Protein AF-A0A3B9HLT9-F1 (afdb_monomer)

Mean predicted aligned error: 9.38 Å

Solvent-accessible surface area (backbone atoms only — not comparable to full-atom values): 11855 Å² total; per-residue (Å²): 132,86,80,83,78,78,75,88,59,92,61,69,93,73,71,83,84,71,50,74,49,29,50,53,9,50,51,30,28,50,50,9,52,47,37,49,56,41,19,36,79,44,50,53,63,96,42,17,58,62,44,37,49,45,24,48,47,9,43,52,49,11,46,51,39,26,42,43,56,67,36,68,84,58,75,88,64,95,76,82,82,58,61,62,73,35,48,59,63,54,74,25,72,60,24,52,52,50,50,52,52,53,52,51,50,52,51,33,57,74,77,41,48,81,74,39,48,29,44,24,46,34,42,24,61,58,26,37,73,74,60,70,39,77,43,42,68,64,57,47,52,50,49,54,50,49,51,51,46,50,52,51,38,51,47,48,37,55,60,37,70,82,39,69,67,60,38,53,54,41,51,48,54,44,48,49,46,45,43,62,70,46,49,44,28,47,53,38,26,67,74,66,79,43,66,68,47,65,67,51,56,56,86,70,32,62,57,85,76,38,84,86,66,76,124

Radius of gyration: 21.16 Å; Cα contacts (8 Å, |Δi|>4): 208; chains: 1; bounding box: 47×59×65 Å

Nearest PDB structures (foldseek):
  3ls1-assembly2_B  TM=2.348E-01  e=5.355E+00  Synechocystis sp. PCC 6803

Secondary structure (DSSP, 8-state):
---------SS-SS-----HHHHHHHHHHHHHHHHHHHHHTTTTGGGHHHHHHHHHIIIIIHHHHHHHHHHTTPPSS----SGGGSTTTTT-HHHHHHHHHHHHHHHHHHH-GGGGHHHHHTTHHHHHHHHSS---HHHHHHHHHHHHHHHHHHHHHHHTTT-HHHHHHHHHHHHHIIIIIIIHHHHHHHHHS----HHIIIII-HHHH-TTS--

pLDDT: mean 83.14, std 14.16, range [41.56, 96.75]

Sequence (215 aa):
MSEVNSSLSLANPHPANYNGTQKLGLALIAIGVLSLALAWVGIGKDQALYFFIAMLAGLMGGGLIYFYGTYGKLPAGIKNNRVFFSSIASRGALGWMLGIILTGFYISLYFFPKYLNGLISLFDPLSQLVRGKDSDQWFVYGTFYTIAVLVMGIKFMMKYRHNRYQLIRTSSVTFFQLILAWTLPIIMENLYNYGPYLSYFWPLDYDAIFPGSLS

Foldseek 3Di:
DDDPPPDPDPDDPDDDPADPLLVQLVVLLVQLVVLLVCLLVQHCLVPLVVSLCSNCCSNQVSLLSNLCSVQVPDDDDQDDPVVCPDCCNVVHPVVVVVVVVVVVLVCCLPPPCVSRVSVQSSCQVVCCVQQVDGGHSVLSVLVVVLSVLVSVLVSQCSNNVVDPVSNVVSCVVNVCSCPLQRNVQSVCCNPPVDRDNVVCVPPPCPCVVDVVPPD

Structure (mmCIF, N/CA/C/O backbone):
data_AF-A0A3B9HLT9-F1
#
_entry.id   AF-A0A3B9HLT9-F1
#
loop_
_atom_site.group_PDB
_atom_site.id
_atom_site.type_symbol
_atom_site.label_atom_id
_atom_site.label_alt_id
_atom_site.label_comp_id
_atom_site.label_asym_id
_atom_site.label_entity_id
_atom_site.label_seq_id
_atom_site.pdbx_PDB_ins_code
_atom_site.Cartn_x
_atom_site.Cartn_y
_atom_site.Cartn_z
_atom_site.occupancy
_atom_site.B_iso_or_equiv
_atom_site.auth_seq_id
_atom_site.auth_comp_id
_atom_site.auth_asym_id
_atom_site.auth_atom_id
_atom_site.pdbx_PDB_model_num
ATOM 1 N N . MET A 1 1 ? -3.912 -13.539 -45.429 1.00 41.56 1 MET A N 1
ATOM 2 C CA . MET A 1 1 ? -4.405 -13.476 -44.035 1.00 41.56 1 MET A CA 1
ATOM 3 C C . MET A 1 1 ? -3.699 -14.572 -43.259 1.00 41.56 1 MET A C 1
ATOM 5 O O . MET A 1 1 ? -3.774 -15.712 -43.686 1.00 41.56 1 MET A O 1
ATOM 9 N N . SER A 1 2 ? -2.934 -14.242 -42.217 1.00 46.59 2 SER A N 1
ATOM 10 C CA . SER A 1 2 ? -2.290 -15.252 -41.367 1.00 46.59 2 SER A CA 1
ATOM 11 C C . SER A 1 2 ? -3.350 -15.944 -40.513 1.00 46.59 2 SER A C 1
ATOM 13 O O . SER A 1 2 ? -4.080 -15.260 -39.794 1.00 46.59 2 SER A O 1
ATOM 15 N N . GLU A 1 3 ? -3.443 -17.268 -40.593 1.00 47.47 3 GLU A N 1
ATOM 16 C CA . GLU A 1 3 ? -4.384 -18.044 -39.789 1.00 47.47 3 GLU A CA 1
ATOM 17 C C . GLU A 1 3 ? -4.098 -17.887 -38.291 1.00 47.47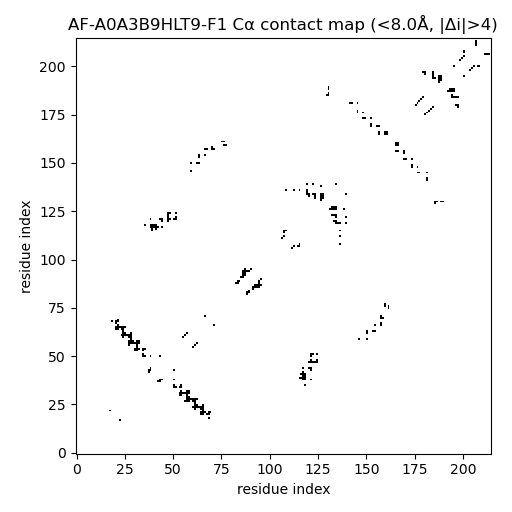 3 GLU A C 1
ATOM 19 O O . GLU A 1 3 ? -2.977 -18.094 -37.818 1.00 47.47 3 GLU A O 1
ATOM 24 N N . VAL A 1 4 ? -5.129 -17.506 -37.535 1.00 58.59 4 VAL A N 1
ATOM 25 C CA . VAL A 1 4 ? -5.086 -17.474 -36.072 1.00 58.59 4 VAL A CA 1
ATOM 26 C C . VAL A 1 4 ? -5.256 -18.908 -35.585 1.00 58.59 4 VAL A C 1
ATOM 28 O O . VAL A 1 4 ? -6.367 -19.380 -35.362 1.00 58.59 4 VAL A O 1
ATOM 31 N N . ASN A 1 5 ? -4.139 -19.614 -35.439 1.00 51.38 5 ASN A N 1
ATOM 32 C CA . ASN A 1 5 ? -4.120 -20.935 -34.825 1.00 51.38 5 ASN A CA 1
ATOM 33 C C . ASN A 1 5 ? -4.356 -20.799 -33.314 1.00 51.38 5 ASN A C 1
ATOM 35 O O . ASN A 1 5 ? -3.427 -20.551 -32.543 1.00 51.38 5 ASN A O 1
ATOM 39 N N . SER A 1 6 ? -5.615 -20.934 -32.894 1.00 56.62 6 SER A N 1
ATOM 40 C CA . SER A 1 6 ? -5.988 -21.047 -31.483 1.00 56.62 6 SER A CA 1
ATOM 41 C C . SER A 1 6 ? -5.493 -22.399 -30.966 1.00 56.62 6 SER A C 1
ATOM 43 O O . SER A 1 6 ? -6.048 -23.440 -31.315 1.00 56.62 6 SER A O 1
ATOM 45 N N . SER A 1 7 ? -4.407 -22.422 -30.190 1.00 57.53 7 SER A N 1
ATOM 46 C CA . SER A 1 7 ? -3.927 -23.683 -29.626 1.00 57.53 7 SER A CA 1
ATOM 47 C C . SER A 1 7 ? -4.918 -24.196 -28.570 1.00 57.53 7 SER A C 1
ATOM 49 O O . SER A 1 7 ? -5.193 -23.540 -27.571 1.00 57.53 7 SER A O 1
ATOM 51 N N . LEU A 1 8 ? -5.442 -25.406 -28.788 1.00 57.72 8 LEU A N 1
ATOM 52 C CA . LEU A 1 8 ? -6.310 -26.168 -27.870 1.00 57.72 8 LEU A CA 1
ATOM 53 C C . LEU A 1 8 ? -5.541 -26.797 -26.687 1.00 57.72 8 LEU A C 1
ATOM 55 O O . LEU A 1 8 ? -6.039 -27.684 -25.998 1.00 57.72 8 LEU A O 1
ATOM 59 N N . SER A 1 9 ? -4.298 -26.373 -26.463 1.00 53.88 9 SER A N 1
ATOM 60 C CA . SER A 1 9 ? -3.432 -26.938 -25.434 1.00 53.88 9 SER A CA 1
ATOM 61 C C . SER A 1 9 ? -3.856 -26.455 -24.044 1.00 53.88 9 SER A C 1
ATOM 63 O O . SER A 1 9 ? -3.776 -25.266 -23.745 1.00 53.88 9 SER A O 1
ATOM 65 N N . LEU A 1 10 ? -4.231 -27.393 -23.165 1.00 53.22 10 LEU A N 1
ATOM 66 C CA . LEU A 1 10 ? -4.384 -27.166 -21.716 1.00 53.22 10 LEU A CA 1
ATOM 67 C C . LEU A 1 10 ? -3.071 -26.702 -21.057 1.00 53.22 10 LEU A C 1
ATOM 69 O O . LEU A 1 10 ? -3.090 -26.049 -20.015 1.00 53.22 10 LEU A O 1
ATOM 73 N N . ALA A 1 11 ? -1.926 -27.027 -21.663 1.00 54.44 11 ALA A N 1
ATOM 74 C CA . ALA A 1 11 ? -0.625 -26.531 -21.246 1.00 54.44 11 ALA A CA 1
ATOM 75 C C . ALA A 1 11 ? -0.355 -25.167 -21.892 1.00 54.44 11 ALA A C 1
ATOM 77 O O . ALA A 1 11 ? -0.423 -25.021 -23.114 1.00 54.44 11 ALA A O 1
ATOM 78 N N . ASN A 1 12 ? -0.015 -24.172 -21.073 1.00 58.03 12 ASN A N 1
ATOM 79 C CA . ASN A 1 12 ? 0.361 -22.849 -21.557 1.00 58.03 12 ASN A CA 1
ATOM 80 C C . ASN A 1 12 ? 1.595 -22.973 -22.480 1.00 58.03 12 ASN A C 1
ATOM 82 O O . ASN A 1 12 ? 2.666 -23.335 -21.987 1.00 58.03 12 ASN A O 1
ATOM 86 N N . PRO A 1 13 ? 1.486 -22.660 -23.787 1.00 57.84 13 PRO A N 1
ATOM 87 C CA . PRO A 1 13 ? 2.587 -22.828 -24.734 1.00 57.84 13 PRO A CA 1
ATOM 88 C C . PRO A 1 13 ? 3.770 -21.903 -24.428 1.00 57.84 13 PRO A C 1
ATOM 90 O O . PRO A 1 13 ? 4.849 -22.083 -24.988 1.00 57.84 13 PRO A O 1
ATOM 93 N N . HIS A 1 14 ? 3.587 -20.889 -23.575 1.00 57.28 14 HIS A N 1
ATOM 94 C CA . HIS A 1 14 ? 4.632 -19.968 -23.131 1.00 57.28 14 HIS A CA 1
ATOM 95 C C . HIS A 1 14 ? 4.661 -19.929 -21.595 1.00 57.28 14 HIS A C 1
ATOM 97 O O . HIS A 1 14 ? 4.130 -18.989 -20.989 1.00 57.28 14 HIS A O 1
ATOM 103 N N . PRO A 1 15 ? 5.241 -20.950 -20.934 1.00 62.84 15 PRO A N 1
ATOM 104 C CA . PRO A 1 15 ? 5.358 -20.949 -19.484 1.00 62.84 15 PRO A CA 1
ATOM 105 C C . PRO A 1 15 ? 6.183 -19.740 -19.031 1.00 62.84 15 PRO A C 1
ATOM 107 O O . PRO A 1 15 ? 7.217 -19.402 -19.612 1.00 62.84 15 PRO A O 1
ATOM 110 N N . ALA A 1 16 ? 5.709 -19.059 -17.989 1.00 65.50 16 ALA A N 1
ATOM 111 C CA . ALA A 1 16 ? 6.444 -17.953 -17.399 1.00 65.50 16 ALA A CA 1
ATOM 112 C C . ALA A 1 16 ? 7.714 -18.499 -16.724 1.00 65.50 16 ALA A C 1
ATOM 114 O O . ALA A 1 16 ? 7.654 -19.134 -15.671 1.00 65.50 16 ALA A O 1
ATOM 115 N N . ASN A 1 17 ? 8.875 -18.260 -17.337 1.00 75.06 17 ASN A N 1
ATOM 116 C CA . ASN A 1 17 ? 10.167 -18.661 -16.785 1.00 75.06 17 ASN A CA 1
ATOM 117 C C . ASN A 1 17 ? 10.592 -17.690 -15.675 1.00 75.06 17 ASN A C 1
ATOM 119 O O . ASN A 1 17 ? 11.269 -16.693 -15.928 1.00 75.06 17 ASN A O 1
ATOM 123 N N . TYR A 1 18 ? 10.175 -17.977 -14.441 1.00 82.12 18 TYR A N 1
ATOM 124 C CA . TYR A 1 18 ? 10.552 -17.186 -13.270 1.00 82.12 18 TYR A CA 1
ATOM 125 C C . TYR A 1 18 ? 11.986 -17.472 -12.822 1.00 82.12 18 TYR A C 1
ATOM 127 O O . TYR A 1 18 ? 12.376 -18.629 -12.640 1.00 82.12 18 TYR A O 1
ATOM 135 N N . ASN A 1 19 ? 12.756 -16.414 -12.565 1.00 88.56 19 ASN A N 1
ATOM 136 C CA . ASN A 1 19 ? 14.083 -16.542 -11.965 1.00 88.56 19 ASN A CA 1
ATOM 137 C C . ASN A 1 19 ? 14.003 -16.852 -10.454 1.00 88.56 19 ASN A C 1
ATOM 139 O O . ASN A 1 19 ? 12.952 -16.706 -9.829 1.00 88.56 19 ASN A O 1
ATOM 143 N N . GLY A 1 20 ? 15.117 -17.288 -9.851 1.00 91.06 20 GLY A N 1
ATOM 144 C CA . GLY A 1 20 ? 15.155 -17.653 -8.425 1.00 91.06 20 GLY A CA 1
ATOM 145 C C . GLY A 1 20 ? 14.699 -16.525 -7.493 1.00 91.06 20 GLY A C 1
ATOM 146 O O . GLY A 1 20 ? 13.948 -16.766 -6.554 1.00 91.06 20 GLY A O 1
ATOM 147 N N . THR A 1 21 ? 15.059 -15.278 -7.807 1.00 92.56 21 THR A N 1
ATOM 148 C CA . THR A 1 21 ? 14.637 -14.092 -7.047 1.00 92.56 21 THR A CA 1
ATOM 149 C C . THR A 1 21 ? 13.126 -13.859 -7.126 1.00 92.56 21 THR A C 1
ATOM 151 O O . THR A 1 21 ? 12.496 -13.566 -6.118 1.00 92.56 21 THR A O 1
ATOM 154 N N . GLN A 1 22 ? 12.515 -14.036 -8.297 1.00 91.81 22 GLN A N 1
ATOM 155 C CA . GLN A 1 22 ? 11.066 -13.944 -8.473 1.00 91.81 22 GLN A CA 1
ATOM 156 C C . GLN A 1 22 ? 10.345 -15.062 -7.724 1.00 91.81 22 GLN A C 1
ATOM 158 O O . GLN A 1 22 ? 9.329 -14.792 -7.096 1.00 91.81 22 GLN A O 1
ATOM 163 N N . LYS A 1 23 ? 10.874 -16.292 -7.736 1.00 93.56 23 LYS A N 1
ATOM 164 C CA . LYS A 1 23 ? 10.311 -17.408 -6.960 1.00 93.56 23 LYS A CA 1
ATOM 165 C C . LYS A 1 23 ? 10.360 -17.134 -5.456 1.00 93.56 23 LYS A C 1
ATOM 167 O O . LYS A 1 23 ? 9.357 -17.338 -4.784 1.00 93.56 23 LYS A O 1
ATOM 172 N N . LEU A 1 24 ? 11.482 -16.612 -4.952 1.00 95.25 24 LEU A N 1
ATOM 173 C CA . LEU A 1 24 ? 11.613 -16.178 -3.558 1.00 95.25 24 LEU A CA 1
ATOM 174 C C . LEU A 1 24 ? 10.581 -15.091 -3.218 1.00 95.25 24 LEU A C 1
ATOM 176 O O . LEU A 1 24 ? 9.870 -15.205 -2.225 1.00 95.25 24 LEU A O 1
ATOM 180 N N . GLY A 1 25 ? 10.459 -14.068 -4.070 1.00 95.12 25 GLY A N 1
ATOM 181 C CA . GLY A 1 25 ? 9.468 -13.006 -3.897 1.00 95.12 25 GLY A CA 1
ATOM 182 C C . GLY A 1 25 ? 8.033 -13.540 -3.875 1.00 95.12 25 GLY A C 1
ATOM 183 O O . GLY A 1 25 ? 7.265 -13.182 -2.990 1.00 95.12 25 GLY A O 1
ATOM 184 N N . LEU A 1 26 ? 7.684 -14.452 -4.790 1.00 94.12 26 LEU A N 1
ATOM 185 C CA . LEU A 1 26 ? 6.365 -15.095 -4.827 1.00 94.12 26 LEU A CA 1
ATOM 186 C C . LEU A 1 26 ? 6.090 -15.942 -3.581 1.00 94.12 26 LEU A C 1
ATOM 188 O O . LEU A 1 26 ? 4.977 -15.900 -3.067 1.00 94.12 26 LEU A O 1
ATOM 192 N N . ALA A 1 27 ? 7.085 -16.675 -3.076 1.00 95.56 27 ALA A N 1
ATOM 193 C CA . ALA A 1 27 ? 6.945 -17.452 -1.847 1.00 95.56 27 ALA A CA 1
ATOM 194 C C . ALA A 1 27 ? 6.672 -16.548 -0.633 1.00 95.56 27 ALA A C 1
ATOM 196 O O . ALA A 1 27 ? 5.771 -16.828 0.153 1.00 95.56 27 ALA A O 1
ATOM 197 N N . LEU A 1 28 ? 7.387 -15.425 -0.514 1.00 96.75 28 LEU A N 1
ATOM 198 C CA . LEU A 1 28 ? 7.155 -14.443 0.549 1.00 96.75 28 LEU A CA 1
ATOM 199 C C . LEU A 1 28 ? 5.775 -13.781 0.433 1.00 96.75 28 LEU A C 1
ATOM 201 O O . LEU A 1 28 ? 5.080 -13.649 1.438 1.00 96.75 28 LEU A O 1
ATOM 205 N N . ILE A 1 29 ? 5.337 -13.437 -0.783 1.00 96.38 29 ILE A N 1
ATOM 206 C CA . ILE A 1 29 ? 3.979 -12.923 -1.018 1.00 96.38 29 ILE A CA 1
ATOM 207 C C . ILE A 1 29 ? 2.939 -13.959 -0.584 1.00 96.38 29 ILE A C 1
ATOM 209 O O . ILE A 1 29 ? 1.977 -13.598 0.087 1.00 96.38 29 ILE A O 1
ATOM 213 N N . ALA A 1 30 ? 3.134 -15.238 -0.918 1.00 95.69 30 ALA A N 1
ATOM 214 C CA . ALA A 1 30 ? 2.226 -16.308 -0.514 1.00 95.69 30 ALA A CA 1
ATOM 215 C C . ALA A 1 30 ? 2.132 -16.439 1.014 1.00 95.69 30 ALA A C 1
ATOM 217 O O . ALA A 1 30 ? 1.031 -16.590 1.535 1.00 95.69 30 ALA A O 1
ATOM 218 N N . ILE A 1 31 ? 3.249 -16.299 1.737 1.00 95.62 31 ILE A N 1
ATOM 219 C CA . ILE A 1 31 ? 3.259 -16.253 3.210 1.00 95.62 31 ILE A CA 1
ATOM 220 C C . ILE A 1 31 ? 2.479 -15.035 3.726 1.00 95.62 31 ILE A C 1
ATOM 222 O O . ILE A 1 31 ? 1.683 -15.164 4.654 1.00 95.62 31 ILE A O 1
ATOM 226 N N . GLY A 1 32 ? 2.649 -13.864 3.107 1.00 95.62 32 GLY A N 1
ATOM 227 C CA . GLY A 1 32 ? 1.899 -12.658 3.470 1.00 95.62 32 GLY A CA 1
ATOM 228 C C . GLY A 1 32 ? 0.387 -12.804 3.253 1.00 95.62 32 GLY A C 1
ATOM 229 O O . GLY A 1 32 ? -0.400 -12.449 4.128 1.00 95.62 32 GLY A O 1
ATOM 230 N N . VAL A 1 33 ? -0.026 -13.385 2.121 1.00 94.38 33 VAL A N 1
ATOM 231 C CA . VAL A 1 33 ? -1.437 -13.698 1.826 1.00 94.38 33 VAL A CA 1
ATOM 232 C C . VAL A 1 33 ? -1.985 -14.748 2.792 1.00 94.38 33 VAL A C 1
ATOM 234 O O . VAL A 1 33 ? -3.117 -14.618 3.251 1.00 94.38 33 VAL A O 1
ATOM 237 N N . LEU A 1 34 ? -1.191 -15.762 3.141 1.00 94.75 34 LEU A N 1
ATOM 238 C CA . LEU A 1 34 ? -1.580 -16.760 4.133 1.00 94.75 34 LEU A CA 1
ATOM 239 C C . LEU A 1 34 ? -1.800 -16.114 5.506 1.00 94.75 34 LEU A C 1
ATOM 241 O O . LEU A 1 34 ? -2.812 -16.396 6.138 1.00 94.75 34 LEU A O 1
ATOM 245 N N . SER A 1 35 ? -0.916 -15.204 5.931 1.00 94.19 35 SER A N 1
ATOM 246 C CA . SER A 1 35 ? -1.098 -14.433 7.169 1.00 94.19 35 SER A CA 1
ATOM 247 C C . SER A 1 35 ? -2.428 -13.669 7.166 1.00 94.19 35 SER A C 1
ATOM 249 O O . SER A 1 35 ? -3.186 -13.759 8.129 1.00 94.19 35 SER A O 1
ATOM 251 N N . LEU A 1 36 ? -2.773 -13.001 6.054 1.00 92.88 36 LEU A N 1
ATOM 252 C CA . LEU A 1 36 ? -4.069 -12.326 5.903 1.00 92.88 36 LEU A CA 1
ATOM 253 C C . LEU A 1 36 ? -5.258 -13.283 6.000 1.00 92.88 36 LEU A C 1
ATOM 255 O O . LEU A 1 36 ? -6.238 -12.974 6.670 1.00 92.88 36 LEU A O 1
ATOM 259 N N . ALA A 1 37 ? -5.184 -14.433 5.329 1.00 93.25 37 ALA A N 1
ATOM 260 C CA . ALA A 1 37 ? -6.260 -15.417 5.338 1.00 93.25 37 ALA A CA 1
ATOM 261 C C . ALA A 1 37 ? -6.477 -16.005 6.741 1.00 93.25 37 ALA A C 1
ATOM 263 O O . ALA A 1 37 ? -7.616 -16.126 7.188 1.00 93.25 37 ALA A O 1
ATOM 264 N N . LEU A 1 38 ? -5.393 -16.318 7.458 1.00 93.94 38 LEU A N 1
ATOM 265 C CA . LEU A 1 38 ? -5.451 -16.802 8.837 1.00 93.94 38 LEU A CA 1
ATOM 266 C C . LEU A 1 38 ? -6.024 -15.735 9.780 1.00 93.94 38 LEU A C 1
ATOM 268 O O . LEU A 1 38 ? -6.937 -16.030 10.552 1.00 93.94 38 LEU A O 1
ATOM 272 N N . ALA A 1 39 ? -5.553 -14.491 9.660 1.00 92.75 39 ALA A N 1
ATOM 273 C CA . ALA A 1 39 ? -6.059 -13.368 10.442 1.00 92.75 39 ALA A CA 1
ATOM 274 C C . ALA A 1 39 ? -7.548 -13.109 10.181 1.00 92.75 39 ALA A C 1
ATOM 276 O O . ALA A 1 39 ? -8.299 -12.850 11.118 1.00 92.75 39 ALA A O 1
ATOM 277 N N . TRP A 1 40 ? -8.012 -13.242 8.934 1.00 90.62 40 TRP A N 1
ATOM 278 C CA . TRP A 1 40 ? -9.427 -13.082 8.596 1.00 90.62 40 TRP A CA 1
ATOM 279 C C . TRP A 1 40 ? -10.314 -14.086 9.351 1.00 90.62 40 TRP A C 1
ATOM 281 O O . TRP A 1 40 ? -11.347 -13.703 9.897 1.00 90.62 40 TRP A O 1
ATOM 291 N N . VAL A 1 41 ? -9.882 -15.342 9.486 1.00 91.94 41 VAL A N 1
ATOM 292 C CA . VAL A 1 41 ? -10.609 -16.368 10.262 1.00 91.94 41 VAL A CA 1
ATOM 293 C C . VAL A 1 41 ? -10.493 -16.145 11.786 1.00 91.94 41 VAL A C 1
ATOM 295 O O . VAL A 1 41 ? -11.179 -16.798 12.566 1.00 91.94 41 VAL A O 1
ATOM 298 N N . GLY A 1 42 ? -9.674 -15.185 12.229 1.00 89.19 42 GLY A N 1
ATOM 299 C CA . GLY A 1 42 ? -9.470 -14.834 13.638 1.00 89.19 42 GLY A CA 1
ATOM 300 C C . GLY A 1 42 ? -8.271 -15.528 14.288 1.00 89.19 42 GLY A C 1
ATOM 301 O O . GLY A 1 42 ? -8.065 -15.396 15.494 1.00 89.19 42 GLY A O 1
ATOM 302 N N . ILE A 1 43 ? -7.462 -16.252 13.510 1.00 89.50 43 ILE A N 1
ATOM 303 C CA . ILE A 1 43 ? -6.232 -16.880 13.996 1.00 89.50 43 ILE A CA 1
ATOM 304 C C . ILE A 1 43 ? -5.157 -15.802 14.150 1.00 89.50 43 ILE A C 1
ATOM 306 O O . ILE A 1 43 ? -4.930 -15.008 13.241 1.00 89.50 43 ILE A O 1
ATOM 310 N N . GLY A 1 44 ? -4.466 -15.800 15.292 1.00 82.56 44 GLY A N 1
ATOM 311 C CA . GLY A 1 44 ? -3.377 -14.858 15.555 1.00 82.56 44 GLY A CA 1
ATOM 312 C C . GLY A 1 44 ? -3.810 -13.545 16.205 1.00 82.56 44 GLY A C 1
ATOM 313 O O . GLY A 1 44 ? -2.981 -12.649 16.308 1.00 82.56 44 GLY A O 1
ATOM 314 N N . LYS A 1 45 ? -5.055 -13.432 16.692 1.00 85.69 45 LYS A N 1
ATOM 315 C CA . LYS A 1 45 ? -5.542 -12.243 17.417 1.00 85.69 45 LYS A CA 1
ATOM 316 C C . LYS A 1 45 ? -4.654 -11.878 18.616 1.00 85.69 45 LYS A C 1
ATOM 318 O O . LYS A 1 45 ? -4.247 -10.730 18.747 1.00 85.69 45 LYS A O 1
ATOM 323 N N . ASP A 1 46 ? -4.265 -12.864 19.424 1.00 87.81 46 ASP A N 1
ATOM 324 C CA . ASP A 1 46 ? -3.378 -12.656 20.585 1.00 87.81 46 ASP A CA 1
ATOM 325 C C . ASP A 1 46 ? -1.932 -12.308 20.185 1.00 87.81 46 ASP A C 1
ATOM 327 O O . ASP A 1 46 ? -1.134 -11.842 20.992 1.00 87.81 46 ASP A O 1
ATOM 331 N N . GLN A 1 47 ? -1.580 -12.550 18.922 1.00 91.50 47 GLN A N 1
ATOM 332 C CA . GLN A 1 47 ? -0.248 -12.371 18.350 1.00 91.50 47 GLN A CA 1
ATOM 333 C C . GLN A 1 47 ? -0.288 -11.426 17.141 1.00 91.50 47 GLN A C 1
ATOM 335 O O . GLN A 1 47 ? 0.506 -11.569 16.204 1.00 91.50 47 GLN A O 1
ATOM 340 N N . ALA A 1 48 ? -1.204 -10.449 17.167 1.00 90.19 48 ALA A N 1
ATOM 341 C CA . ALA A 1 48 ? -1.495 -9.575 16.033 1.00 90.19 48 ALA A CA 1
ATOM 342 C C . ALA A 1 48 ? -0.234 -8.897 15.474 1.00 90.19 48 ALA A C 1
ATOM 344 O O . ALA A 1 48 ? -0.076 -8.805 14.261 1.00 90.19 48 ALA A O 1
ATOM 345 N N . LEU A 1 49 ? 0.720 -8.514 16.334 1.00 92.50 49 LEU A N 1
ATOM 346 C CA .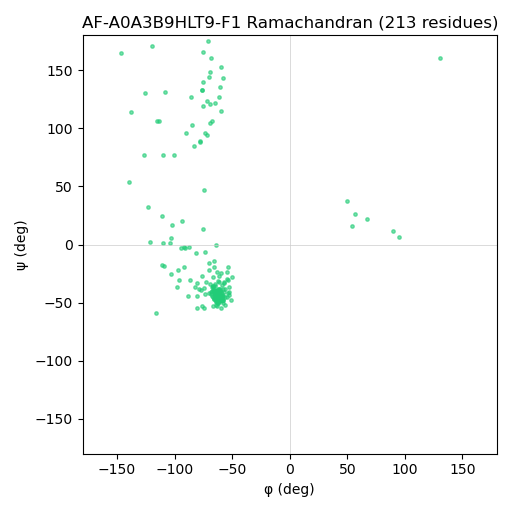 LEU A 1 49 ? 1.987 -7.906 15.914 1.00 92.50 49 LEU A CA 1
ATOM 347 C C . LEU A 1 49 ? 2.818 -8.823 15.004 1.00 92.50 49 LEU A C 1
ATOM 349 O O . LEU A 1 49 ? 3.319 -8.372 13.975 1.00 92.50 49 LEU A O 1
ATOM 353 N N . TYR A 1 50 ? 2.959 -10.105 15.346 1.00 93.38 50 TYR A N 1
ATOM 354 C CA . TYR A 1 50 ? 3.748 -11.043 14.543 1.00 93.38 50 TYR A CA 1
ATOM 355 C C . TYR A 1 50 ? 3.077 -11.326 13.201 1.00 93.38 50 TYR A C 1
ATOM 357 O O . TYR A 1 50 ? 3.747 -11.338 12.167 1.00 93.38 50 TYR A O 1
ATOM 365 N N . PHE A 1 51 ? 1.753 -11.487 13.201 1.00 93.81 51 PHE A N 1
ATOM 366 C CA . PHE A 1 51 ? 0.983 -11.665 11.971 1.00 93.81 51 PHE A CA 1
ATOM 367 C C . PHE A 1 51 ? 1.036 -10.414 11.089 1.00 93.81 51 PHE A C 1
ATOM 369 O O . PHE A 1 51 ? 1.186 -10.536 9.870 1.00 93.81 51 PHE A O 1
ATOM 376 N N . PHE A 1 52 ? 0.984 -9.221 11.688 1.00 93.75 52 PHE A N 1
ATOM 377 C CA . PHE A 1 52 ? 1.116 -7.946 10.990 1.00 93.75 52 PHE A CA 1
ATOM 378 C C . PHE A 1 52 ? 2.495 -7.809 10.340 1.00 93.75 52 PHE A C 1
ATOM 380 O O . PHE A 1 52 ? 2.588 -7.508 9.152 1.00 93.75 52 PHE A O 1
ATOM 387 N N . ILE A 1 53 ? 3.573 -8.104 11.075 1.00 94.56 53 ILE A N 1
ATOM 388 C CA . ILE A 1 53 ? 4.940 -8.088 10.535 1.00 94.56 53 ILE A CA 1
ATOM 389 C C . ILE A 1 53 ? 5.089 -9.118 9.411 1.00 94.56 53 ILE A C 1
ATOM 391 O O . ILE A 1 53 ? 5.648 -8.793 8.365 1.00 94.56 53 ILE A O 1
ATOM 395 N N . ALA A 1 54 ? 4.568 -10.336 9.584 1.00 94.69 54 ALA A N 1
ATOM 396 C CA . ALA A 1 54 ? 4.608 -11.373 8.554 1.00 94.69 54 ALA A CA 1
ATOM 397 C C . ALA A 1 54 ? 3.839 -10.959 7.289 1.00 94.69 54 ALA A C 1
ATOM 399 O O . ALA A 1 54 ? 4.323 -11.158 6.174 1.00 94.69 54 ALA A O 1
ATOM 400 N N . MET A 1 55 ? 2.671 -10.334 7.455 1.00 95.00 55 MET A N 1
ATOM 401 C CA . MET A 1 55 ? 1.876 -9.777 6.362 1.00 95.00 55 MET A CA 1
ATOM 402 C C . MET A 1 55 ? 2.645 -8.674 5.632 1.00 95.00 55 MET A C 1
ATOM 404 O O . MET A 1 55 ? 2.802 -8.739 4.411 1.00 95.00 55 MET A O 1
ATOM 408 N N . LEU A 1 56 ? 3.187 -7.704 6.371 1.00 95.00 56 LEU A N 1
ATOM 409 C CA . LEU A 1 56 ? 3.904 -6.566 5.809 1.00 95.00 56 LEU A CA 1
ATOM 410 C C . LEU A 1 56 ? 5.179 -7.019 5.086 1.00 95.00 56 LEU A C 1
ATOM 412 O O . LEU A 1 56 ? 5.390 -6.681 3.922 1.00 95.00 56 LEU A O 1
ATOM 416 N N . ALA A 1 57 ? 6.004 -7.840 5.735 1.00 95.19 57 ALA A N 1
ATOM 417 C CA . ALA A 1 57 ? 7.227 -8.382 5.152 1.00 95.19 57 ALA A CA 1
ATOM 418 C C . ALA A 1 57 ? 6.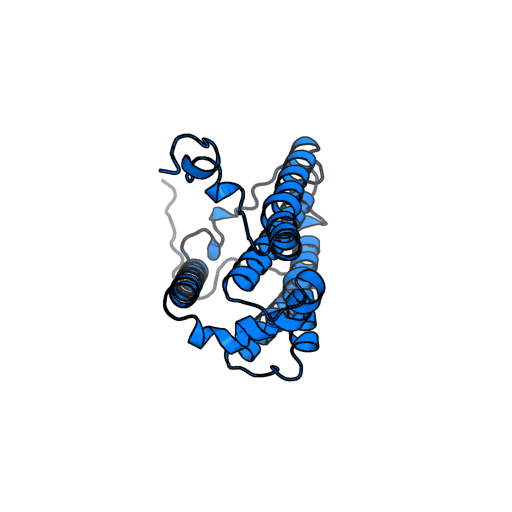935 -9.282 3.940 1.00 95.19 57 ALA A C 1
ATOM 420 O O . ALA A 1 57 ? 7.633 -9.199 2.928 1.00 95.19 57 ALA A O 1
ATOM 421 N N . GLY A 1 58 ? 5.886 -10.102 4.007 1.00 95.69 58 GLY A N 1
ATOM 422 C CA . GLY A 1 58 ? 5.490 -10.988 2.919 1.00 95.69 58 GLY A CA 1
ATOM 423 C C . GLY A 1 58 ? 4.989 -10.228 1.693 1.00 95.69 58 GLY A C 1
ATOM 424 O O . GLY A 1 58 ? 5.502 -10.416 0.591 1.00 95.69 58 GLY A O 1
ATOM 425 N N . LEU A 1 59 ? 4.023 -9.323 1.871 1.00 95.31 59 LEU A N 1
ATOM 426 C CA . LEU A 1 59 ? 3.401 -8.597 0.761 1.00 95.31 59 LEU A CA 1
ATOM 427 C C . LEU A 1 59 ? 4.297 -7.483 0.219 1.00 95.31 59 LEU A C 1
ATOM 429 O O . LEU A 1 59 ? 4.567 -7.439 -0.983 1.00 95.31 59 LEU A O 1
ATOM 433 N N . MET A 1 60 ? 4.780 -6.591 1.088 1.00 95.38 60 MET A N 1
ATOM 434 C CA . MET A 1 60 ? 5.633 -5.479 0.672 1.00 95.38 60 MET A CA 1
ATOM 435 C C . MET A 1 60 ? 7.040 -5.984 0.353 1.00 95.38 60 MET A C 1
ATOM 437 O O . MET A 1 60 ? 7.508 -5.799 -0.768 1.00 95.38 60 MET A O 1
ATOM 441 N N . GLY A 1 61 ? 7.698 -6.679 1.283 1.00 95.56 61 GLY A N 1
ATOM 442 C CA . GLY A 1 61 ? 9.055 -7.198 1.074 1.00 95.56 61 GLY A CA 1
ATOM 443 C C . GLY A 1 61 ? 9.135 -8.214 -0.071 1.00 95.56 61 GLY A C 1
ATOM 444 O O . GLY A 1 61 ? 9.955 -8.055 -0.980 1.00 95.56 61 GLY A O 1
ATOM 445 N N . GLY A 1 62 ? 8.238 -9.204 -0.098 1.00 95.50 62 GLY A N 1
ATOM 446 C CA . GLY A 1 62 ? 8.147 -10.167 -1.201 1.00 95.50 62 GLY A CA 1
ATOM 447 C C . GLY A 1 62 ? 7.837 -9.506 -2.549 1.00 95.50 62 GLY A C 1
ATOM 448 O O . GLY A 1 62 ? 8.462 -9.840 -3.560 1.00 95.50 62 GLY A O 1
ATOM 449 N N . GLY A 1 63 ? 6.953 -8.501 -2.562 1.00 94.50 63 GLY A N 1
ATOM 450 C CA . GLY A 1 63 ? 6.665 -7.670 -3.735 1.00 94.50 63 GLY A CA 1
ATOM 451 C C . GLY A 1 63 ? 7.900 -6.950 -4.275 1.00 94.50 63 GLY A C 1
ATOM 452 O O . GLY A 1 63 ? 8.199 -7.037 -5.467 1.00 94.50 63 GLY A O 1
ATOM 453 N N . LEU A 1 64 ? 8.668 -6.295 -3.401 1.00 95.44 64 LEU A N 1
ATOM 454 C CA . LEU A 1 64 ? 9.902 -5.600 -3.776 1.00 95.44 64 LEU A CA 1
ATOM 455 C C . LEU A 1 64 ? 10.960 -6.555 -4.336 1.00 95.44 64 LEU A C 1
ATOM 457 O O . LEU A 1 64 ? 11.570 -6.256 -5.365 1.00 95.44 64 LEU A O 1
ATOM 461 N N . ILE A 1 65 ? 11.134 -7.727 -3.722 1.00 95.19 65 ILE A N 1
ATOM 462 C CA . ILE A 1 65 ? 12.039 -8.776 -4.214 1.00 95.19 65 ILE A CA 1
ATOM 463 C C . ILE A 1 65 ? 11.600 -9.252 -5.606 1.00 95.19 65 ILE A C 1
ATOM 465 O O . ILE A 1 65 ? 12.421 -9.351 -6.525 1.00 95.19 65 ILE A O 1
ATOM 469 N N . TYR A 1 66 ? 10.300 -9.482 -5.803 1.00 94.25 66 TYR A N 1
ATOM 470 C CA . TYR A 1 66 ? 9.751 -9.863 -7.101 1.00 94.25 66 TYR A CA 1
ATOM 471 C C . TYR A 1 66 ? 9.988 -8.779 -8.167 1.00 94.25 66 TYR A C 1
ATOM 473 O O . TYR A 1 66 ? 10.400 -9.082 -9.294 1.00 94.25 66 TYR A O 1
ATOM 481 N N . PHE A 1 67 ? 9.784 -7.501 -7.831 1.00 92.88 67 PHE A N 1
ATOM 482 C CA . PHE A 1 67 ? 10.046 -6.387 -8.746 1.00 92.88 67 PHE A CA 1
ATOM 483 C C . PHE A 1 67 ? 11.528 -6.240 -9.063 1.00 92.88 67 PHE A C 1
ATOM 485 O O . PHE A 1 67 ? 11.870 -6.022 -10.225 1.00 92.88 67 PHE A O 1
ATOM 492 N N . TYR A 1 68 ? 12.412 -6.430 -8.085 1.00 91.62 68 TYR A N 1
ATOM 493 C CA . TYR A 1 68 ? 13.853 -6.441 -8.311 1.00 91.62 68 TYR A CA 1
ATOM 494 C C . TYR A 1 68 ? 14.259 -7.537 -9.297 1.00 91.62 68 TYR A C 1
ATOM 496 O O . TYR A 1 68 ? 14.929 -7.253 -10.292 1.00 91.62 68 TYR A O 1
ATOM 504 N N . GLY A 1 69 ? 13.766 -8.763 -9.099 1.00 89.50 69 GLY A N 1
ATOM 505 C CA . GLY A 1 69 ? 13.991 -9.868 -10.031 1.00 89.50 69 GLY A CA 1
ATOM 506 C C . GLY A 1 69 ? 13.423 -9.617 -11.434 1.00 89.50 69 GLY A C 1
ATOM 507 O O . GLY A 1 69 ? 13.949 -10.156 -12.404 1.00 89.50 69 GLY A O 1
ATOM 508 N N . THR A 1 70 ? 12.382 -8.789 -11.558 1.00 88.31 70 THR A N 1
ATOM 509 C CA . THR A 1 70 ? 11.698 -8.500 -12.831 1.00 88.31 70 THR A CA 1
ATOM 510 C C . THR A 1 70 ? 12.315 -7.332 -13.601 1.00 88.31 70 THR A C 1
ATOM 512 O O . THR A 1 70 ? 12.477 -7.414 -14.817 1.00 88.31 70 THR A O 1
ATOM 515 N N . TYR A 1 71 ? 12.639 -6.234 -12.917 1.00 88.06 71 TYR A N 1
ATOM 516 C CA . TYR A 1 71 ? 13.055 -4.973 -13.541 1.00 88.06 71 TYR A CA 1
ATOM 517 C C . TYR A 1 71 ? 14.539 -4.654 -13.334 1.00 88.06 71 TYR A C 1
ATOM 519 O O . TYR A 1 71 ? 15.093 -3.854 -14.084 1.00 88.06 71 TYR A O 1
ATOM 527 N N . GLY A 1 72 ? 15.212 -5.280 -12.362 1.00 83.38 72 GLY A N 1
ATOM 528 C CA . GLY A 1 72 ? 16.583 -4.931 -11.975 1.00 83.38 72 GLY A CA 1
ATOM 529 C C . GLY A 1 72 ? 17.624 -5.116 -13.083 1.00 83.38 72 GLY A C 1
ATOM 530 O O . GLY A 1 72 ? 18.576 -4.341 -13.151 1.00 83.38 72 GLY A O 1
ATOM 531 N N . LYS A 1 73 ? 17.415 -6.099 -13.970 1.00 82.44 73 LYS A N 1
ATOM 532 C CA . LYS A 1 73 ? 18.315 -6.438 -15.090 1.00 82.44 73 LYS A CA 1
ATOM 533 C C . LYS A 1 73 ? 17.820 -5.951 -16.456 1.00 82.44 73 LYS A C 1
ATOM 535 O O . LYS A 1 73 ? 18.403 -6.308 -17.476 1.00 82.44 73 LYS A O 1
ATOM 540 N N . LEU A 1 74 ? 16.726 -5.190 -16.509 1.00 82.06 74 LEU A N 1
ATOM 541 C CA . LEU A 1 74 ? 16.228 -4.684 -17.785 1.00 82.06 74 LEU A CA 1
ATOM 542 C C . LEU A 1 74 ? 17.111 -3.530 -18.282 1.00 82.06 74 LEU A C 1
ATOM 544 O O . LEU A 1 74 ? 17.510 -2.684 -17.481 1.00 82.06 74 LEU A O 1
ATOM 548 N N . PRO A 1 75 ? 17.407 -3.471 -19.592 1.00 80.19 75 PRO A N 1
ATOM 549 C CA . PRO A 1 75 ? 18.161 -2.364 -20.166 1.00 80.19 75 PRO A CA 1
ATOM 550 C C . PRO A 1 75 ? 17.340 -1.072 -20.134 1.00 80.19 75 PRO A C 1
ATOM 552 O O . PRO A 1 75 ? 16.106 -1.103 -20.071 1.00 80.19 75 PRO A O 1
ATOM 555 N N . ALA A 1 76 ? 18.034 0.059 -20.249 1.00 79.25 76 ALA A N 1
ATOM 556 C CA . ALA A 1 76 ? 17.402 1.369 -20.268 1.00 79.25 76 ALA A CA 1
ATOM 557 C C . ALA A 1 76 ? 16.369 1.508 -21.403 1.00 79.25 76 ALA A C 1
ATOM 559 O O . ALA A 1 76 ? 16.550 0.989 -22.505 1.00 79.25 76 ALA A O 1
ATOM 560 N N . GLY A 1 77 ? 15.274 2.216 -21.116 1.00 74.19 77 GLY A N 1
ATOM 561 C CA . GLY A 1 77 ? 14.204 2.512 -22.072 1.00 74.19 77 GLY A CA 1
ATOM 562 C C . GLY A 1 77 ? 12.802 2.207 -21.541 1.00 74.19 77 GLY A C 1
ATOM 563 O O . GLY A 1 77 ? 12.615 1.444 -20.595 1.00 74.19 77 GLY A O 1
ATOM 564 N N . ILE A 1 78 ? 11.790 2.814 -22.166 1.00 75.88 78 ILE A N 1
ATOM 565 C CA . ILE A 1 78 ? 10.381 2.548 -21.858 1.00 75.88 78 ILE A CA 1
ATOM 566 C C . ILE A 1 78 ? 9.941 1.324 -22.659 1.00 75.88 78 ILE A C 1
ATOM 568 O O . ILE A 1 78 ? 9.692 1.413 -23.858 1.00 75.88 78 ILE A O 1
ATOM 572 N N . LYS A 1 79 ? 9.851 0.168 -21.994 1.00 72.75 79 LYS A N 1
ATOM 573 C CA . LYS A 1 79 ? 9.420 -1.085 -22.626 1.00 72.75 79 LYS A CA 1
ATOM 574 C C . LYS A 1 79 ? 8.025 -1.492 -22.166 1.00 72.75 79 LYS A C 1
ATOM 576 O O . LYS A 1 79 ? 7.714 -1.525 -20.970 1.00 72.75 79 LYS A O 1
ATOM 581 N N . ASN A 1 80 ? 7.177 -1.824 -23.136 1.00 72.75 80 ASN A N 1
ATOM 582 C CA . ASN A 1 80 ? 5.905 -2.482 -22.885 1.00 72.75 80 ASN A CA 1
ATOM 583 C C . ASN A 1 80 ? 6.139 -3.997 -22.918 1.00 72.75 80 ASN A C 1
ATOM 585 O O . ASN A 1 80 ? 6.167 -4.610 -23.981 1.00 72.75 80 ASN A O 1
ATOM 589 N N . ASN A 1 81 ? 6.335 -4.598 -21.743 1.00 73.31 81 ASN A N 1
ATOM 590 C CA . ASN A 1 81 ? 6.574 -6.037 -21.585 1.00 73.31 81 ASN A CA 1
ATOM 591 C C . ASN A 1 81 ? 5.284 -6.856 -21.778 1.00 73.31 81 ASN A C 1
ATOM 593 O O . ASN A 1 81 ? 4.958 -7.686 -20.935 1.00 73.31 81 ASN A O 1
ATOM 597 N N . ARG A 1 82 ? 4.511 -6.577 -22.839 1.00 74.50 82 ARG A N 1
ATOM 598 C CA . ARG A 1 82 ? 3.260 -7.278 -23.180 1.00 74.50 82 ARG A CA 1
ATOM 599 C C . ARG A 1 82 ? 2.294 -7.395 -21.993 1.00 74.50 82 ARG A C 1
ATOM 601 O O . ARG A 1 82 ? 1.607 -8.397 -21.838 1.00 74.50 82 ARG A O 1
ATOM 608 N N . VAL A 1 83 ? 2.227 -6.361 -21.150 1.00 75.62 83 VAL A N 1
ATOM 609 C CA . VAL A 1 83 ? 1.505 -6.410 -19.863 1.00 75.62 83 VAL A CA 1
ATOM 610 C C . VAL A 1 83 ? 0.021 -6.735 -20.059 1.00 75.62 83 VAL A C 1
ATOM 612 O O . VAL A 1 83 ? -0.546 -7.486 -19.270 1.00 75.62 83 VAL A O 1
ATOM 615 N N . PHE A 1 84 ? -0.576 -6.246 -21.148 1.00 76.50 84 PHE A N 1
ATOM 616 C CA . PHE A 1 84 ? -1.974 -6.497 -21.510 1.00 76.50 84 PHE A CA 1
ATOM 617 C C . PHE A 1 84 ? -2.289 -7.958 -21.856 1.00 76.50 84 PHE A C 1
ATOM 619 O O . PHE A 1 84 ? -3.446 -8.348 -21.783 1.00 76.50 84 PHE A O 1
ATOM 626 N N . PHE A 1 85 ? -1.282 -8.772 -22.184 1.00 76.69 85 PHE A N 1
ATOM 627 C CA . PHE A 1 85 ? -1.454 -10.199 -22.477 1.00 76.69 85 PHE A CA 1
ATOM 628 C C . PHE A 1 85 ? -1.310 -11.085 -21.232 1.00 76.69 85 PHE A C 1
ATOM 630 O O . PHE A 1 85 ? -1.469 -12.299 -21.314 1.00 76.69 85 PHE A O 1
ATOM 637 N N . SER A 1 86 ? -0.991 -10.503 -20.072 1.00 76.12 86 SER A N 1
ATOM 638 C CA . SER A 1 86 ? -0.960 -11.253 -18.816 1.00 76.12 86 SER A CA 1
ATOM 639 C C . SER A 1 86 ? -2.374 -11.647 -18.386 1.00 76.12 86 SER A C 1
ATOM 641 O O . SER A 1 86 ? -3.290 -10.841 -18.511 1.00 76.12 86 SER A O 1
ATOM 643 N N . SER A 1 87 ? -2.544 -12.836 -17.792 1.00 74.75 87 SER A N 1
ATOM 644 C CA . SER A 1 87 ? -3.860 -13.338 -17.346 1.00 74.75 87 SER A CA 1
ATOM 645 C C . SER A 1 87 ? -4.609 -12.389 -16.399 1.00 74.75 87 SER A C 1
ATOM 647 O O . SER A 1 87 ? -5.828 -12.491 -16.287 1.00 74.75 87 SER A O 1
ATOM 649 N N . ILE A 1 88 ? -3.902 -11.503 -15.695 1.00 78.88 88 ILE A N 1
ATOM 650 C CA . ILE A 1 88 ? -4.501 -10.503 -14.803 1.00 78.88 88 ILE A CA 1
ATOM 651 C C . ILE A 1 88 ? -5.084 -9.334 -15.613 1.00 78.88 88 ILE A C 1
ATOM 653 O O . ILE A 1 88 ? -6.159 -8.842 -15.289 1.00 78.88 88 ILE A O 1
ATOM 657 N N . ALA A 1 89 ? -4.401 -8.897 -16.676 1.00 78.56 89 ALA A N 1
ATOM 658 C CA . ALA A 1 89 ? -4.807 -7.747 -17.489 1.00 78.56 89 ALA A CA 1
ATOM 659 C C . ALA A 1 89 ? -5.688 -8.121 -18.696 1.00 78.56 89 ALA A C 1
ATOM 661 O O . ALA A 1 89 ? -6.388 -7.262 -19.226 1.00 78.56 89 ALA A O 1
ATOM 662 N N . SER A 1 90 ? -5.674 -9.385 -19.126 1.00 81.25 90 SER A N 1
ATOM 663 C CA . SER A 1 90 ? -6.382 -9.876 -20.315 1.00 81.25 90 SER A CA 1
ATOM 664 C C . SER A 1 90 ? -7.778 -10.444 -20.026 1.00 81.25 90 SER A C 1
ATOM 666 O O . SER A 1 90 ? -8.294 -11.222 -20.823 1.00 81.25 90 SER A O 1
ATOM 668 N N . ARG A 1 91 ? -8.396 -10.093 -18.886 1.00 78.75 91 ARG A N 1
ATOM 669 C CA . ARG A 1 91 ? -9.657 -10.705 -18.403 1.00 78.75 91 ARG A CA 1
ATOM 670 C C . ARG A 1 91 ? -9.571 -12.236 -18.248 1.00 78.75 91 ARG A C 1
ATOM 672 O O . ARG A 1 91 ? -10.579 -12.929 -18.350 1.00 78.75 91 ARG A O 1
ATOM 679 N N . GLY A 1 92 ? -8.369 -12.769 -18.014 1.00 79.69 92 GLY A N 1
ATOM 680 C CA . GLY A 1 92 ? -8.164 -14.188 -17.727 1.00 79.69 92 GLY A CA 1
ATOM 681 C C . GLY A 1 92 ? -8.688 -14.582 -16.341 1.00 79.69 92 GLY A C 1
ATOM 682 O O . GLY A 1 92 ? -9.099 -13.729 -15.552 1.00 79.69 92 GLY A O 1
ATOM 683 N N . ALA A 1 93 ? -8.636 -15.876 -16.017 1.00 84.56 93 ALA A N 1
ATOM 684 C CA . ALA A 1 93 ? -9.202 -16.424 -14.778 1.00 84.56 93 ALA A CA 1
ATOM 685 C C . ALA A 1 93 ? -8.697 -15.716 -13.505 1.00 84.56 93 ALA A C 1
ATOM 687 O O . ALA A 1 93 ? -9.490 -15.386 -12.625 1.00 84.56 93 ALA A O 1
ATOM 688 N N . LEU A 1 94 ? -7.396 -15.404 -13.434 1.00 83.25 94 LEU A N 1
ATOM 689 C CA . LEU A 1 94 ? -6.817 -14.670 -12.300 1.00 83.25 94 LEU A CA 1
ATOM 690 C C . LEU A 1 94 ? -7.361 -13.238 -12.173 1.00 83.25 94 LEU A C 1
ATOM 692 O O . LEU A 1 94 ? -7.512 -12.745 -11.059 1.00 83.25 94 LEU A O 1
ATOM 696 N N . GLY A 1 95 ? -7.670 -12.573 -13.291 1.00 84.69 95 GLY A N 1
ATOM 697 C CA . GLY A 1 95 ? -8.280 -11.242 -13.286 1.00 84.69 95 GLY A CA 1
ATOM 698 C C . GLY A 1 95 ? -9.709 -11.265 -12.736 1.00 84.69 95 GLY A C 1
ATOM 699 O O . GLY A 1 95 ? -10.048 -10.442 -11.890 1.00 84.69 95 GLY A O 1
ATOM 700 N N . TRP A 1 96 ? -10.520 -12.244 -13.153 1.00 88.94 96 TRP A N 1
ATOM 701 C CA . TRP A 1 96 ? -11.876 -12.443 -12.621 1.00 88.94 96 TRP A CA 1
ATOM 702 C C . TRP A 1 96 ? -11.878 -12.794 -11.135 1.00 88.94 96 TRP A C 1
ATOM 704 O O . TRP A 1 96 ? -12.629 -12.196 -10.369 1.00 88.94 96 TRP A O 1
ATOM 714 N N . MET A 1 97 ? -11.006 -13.716 -10.718 1.00 89.44 97 MET A N 1
ATOM 715 C CA . MET A 1 97 ? -10.855 -14.089 -9.312 1.00 89.44 97 MET A CA 1
ATOM 716 C C . MET A 1 97 ? -10.497 -12.873 -8.452 1.00 89.44 97 MET A C 1
ATOM 718 O O . MET A 1 97 ? -11.147 -12.626 -7.439 1.00 89.44 97 MET A O 1
ATOM 722 N N . LEU A 1 98 ? -9.512 -12.077 -8.882 1.00 89.75 98 LEU A N 1
ATOM 723 C CA . LEU A 1 98 ? -9.128 -10.856 -8.179 1.00 89.75 98 LEU A CA 1
ATOM 724 C C . LEU A 1 98 ? -10.282 -9.845 -8.122 1.00 89.75 98 LEU A C 1
ATOM 726 O O . LEU A 1 98 ? -10.522 -9.265 -7.068 1.00 89.75 98 LEU A O 1
ATOM 730 N N . GLY A 1 99 ? -11.016 -9.664 -9.224 1.00 91.06 99 GLY A N 1
ATOM 731 C CA . GLY A 1 99 ? -12.184 -8.783 -9.277 1.00 91.06 99 GLY A CA 1
ATOM 732 C C . GLY A 1 99 ? -13.263 -9.174 -8.265 1.00 91.06 99 GLY A C 1
ATOM 733 O O . GLY A 1 99 ? -13.678 -8.340 -7.469 1.00 91.06 99 GLY A O 1
ATOM 734 N N . ILE A 1 100 ? -13.653 -10.453 -8.232 1.00 94.06 100 ILE A N 1
ATOM 735 C CA . ILE A 1 100 ? -14.659 -10.969 -7.290 1.00 94.06 100 ILE A CA 1
ATOM 736 C C . ILE A 1 100 ? -14.199 -10.786 -5.840 1.00 94.06 100 ILE A C 1
ATOM 738 O O . ILE A 1 100 ? -14.977 -10.321 -5.010 1.00 94.06 100 ILE A O 1
ATOM 742 N N . ILE A 1 101 ? -12.937 -11.112 -5.535 1.00 92.06 101 ILE A N 1
ATOM 743 C CA . ILE A 1 101 ? -12.383 -10.968 -4.182 1.00 92.06 101 ILE A CA 1
ATOM 744 C C . IL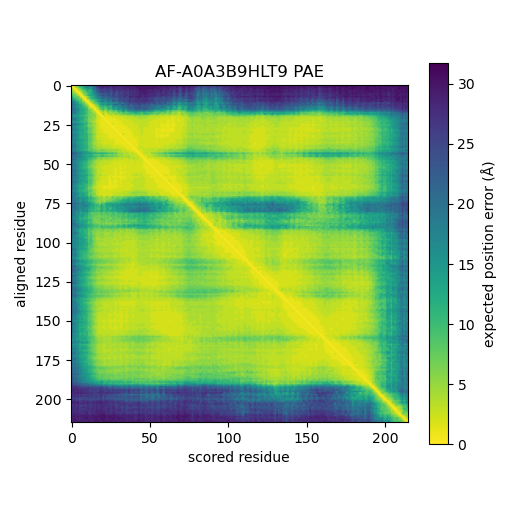E A 1 101 ? -12.401 -9.502 -3.741 1.00 92.06 101 ILE A C 1
ATOM 746 O O . ILE A 1 101 ? -12.856 -9.209 -2.638 1.00 92.06 101 ILE A O 1
ATOM 750 N N . LEU A 1 102 ? -11.950 -8.573 -4.590 1.00 91.19 102 LEU A N 1
ATOM 751 C CA . LEU A 1 102 ? -11.919 -7.146 -4.260 1.00 91.19 102 LEU A CA 1
ATOM 752 C C . LEU A 1 102 ? -13.325 -6.568 -4.071 1.00 91.19 102 LEU A C 1
ATOM 754 O O . LEU A 1 102 ? -13.559 -5.827 -3.118 1.00 91.19 102 LEU A O 1
ATOM 758 N N . THR A 1 103 ? -14.272 -6.930 -4.938 1.00 93.69 103 THR A N 1
ATOM 759 C CA . THR A 1 103 ? -15.668 -6.503 -4.799 1.00 93.69 103 THR A CA 1
ATOM 760 C C . THR A 1 103 ? -16.305 -7.086 -3.538 1.00 93.69 103 THR A C 1
ATOM 762 O O . THR A 1 103 ? -16.939 -6.351 -2.786 1.00 93.69 103 THR A O 1
ATOM 765 N N . GLY A 1 104 ? -16.102 -8.375 -3.257 1.00 92.81 104 GLY A N 1
ATOM 766 C CA . GLY A 1 104 ? -16.610 -9.022 -2.046 1.00 92.81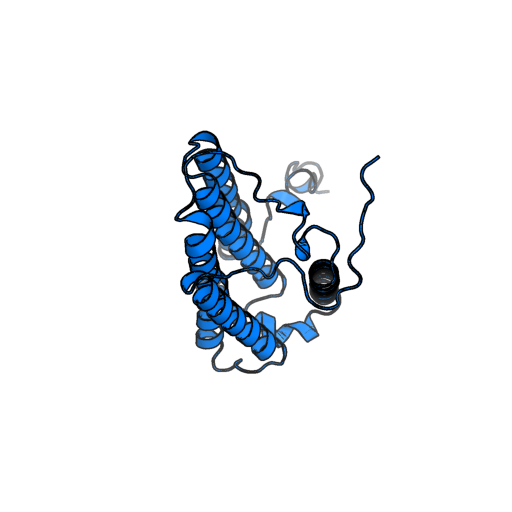 104 GLY A CA 1
ATOM 767 C C . GLY A 1 104 ? -16.015 -8.429 -0.768 1.00 92.81 104 GLY A C 1
ATOM 768 O O . GLY A 1 104 ? -16.745 -8.180 0.193 1.00 92.81 104 GLY A O 1
ATOM 769 N N . PHE A 1 105 ? -14.713 -8.129 -0.775 1.00 90.94 105 PHE A N 1
ATOM 770 C CA . PHE A 1 105 ? -14.046 -7.410 0.309 1.00 90.94 105 PHE A CA 1
ATOM 771 C C . PHE A 1 105 ? -14.683 -6.035 0.533 1.00 90.94 105 PHE A C 1
ATOM 773 O O . PHE A 1 105 ? -15.035 -5.709 1.662 1.00 90.94 105 PHE A O 1
ATOM 780 N N . TYR A 1 106 ? -14.907 -5.261 -0.532 1.00 90.94 106 TYR A N 1
ATOM 781 C CA . TYR A 1 106 ? -15.497 -3.925 -0.432 1.00 90.94 106 TYR A CA 1
ATOM 782 C C . TYR A 1 106 ? -16.946 -3.952 0.083 1.00 90.94 106 TYR A C 1
ATOM 784 O O . TYR A 1 106 ? -17.303 -3.169 0.962 1.00 90.94 106 TYR A O 1
ATOM 792 N N . ILE A 1 107 ? -17.765 -4.896 -0.395 1.00 92.56 107 ILE A N 1
ATOM 793 C CA . ILE A 1 107 ? -19.129 -5.114 0.117 1.00 92.56 107 ILE A CA 1
ATOM 794 C C . ILE A 1 107 ? -19.089 -5.473 1.605 1.00 92.56 107 ILE A C 1
ATOM 796 O O . ILE A 1 107 ? -19.842 -4.910 2.397 1.00 92.56 107 ILE A O 1
ATOM 800 N N . SER A 1 108 ? -18.200 -6.386 2.000 1.00 91.38 108 SER A N 1
ATOM 801 C CA . SER A 1 108 ? -18.059 -6.799 3.401 1.00 91.38 108 SER A CA 1
ATOM 802 C C . SER A 1 108 ? -17.630 -5.632 4.285 1.00 91.38 108 SER A C 1
ATOM 804 O O . SER A 1 108 ? -18.143 -5.485 5.387 1.00 91.38 108 SER A O 1
ATOM 806 N N . LEU A 1 109 ? -16.744 -4.772 3.781 1.00 90.25 109 LEU A N 1
ATOM 807 C CA . LEU A 1 109 ? -16.259 -3.598 4.495 1.00 90.25 109 LEU A CA 1
ATOM 808 C C . LEU A 1 109 ? -17.370 -2.581 4.766 1.00 90.25 109 LEU A C 1
ATOM 810 O O . LEU A 1 109 ? -17.458 -2.067 5.873 1.00 90.25 109 LEU A O 1
ATOM 814 N N . TYR A 1 110 ? -18.234 -2.313 3.787 1.00 89.56 110 TYR A N 1
ATOM 815 C CA . TYR A 1 110 ? -19.311 -1.331 3.944 1.00 89.56 110 TYR A CA 1
ATOM 816 C C . TYR A 1 110 ? -20.530 -1.875 4.691 1.00 89.56 110 TYR A C 1
ATOM 818 O O . TYR A 1 110 ? -21.084 -1.190 5.546 1.00 89.56 110 TYR A O 1
ATOM 826 N N . PHE A 1 111 ? -20.972 -3.088 4.356 1.00 90.62 111 PHE A N 1
ATOM 827 C CA . PHE A 1 111 ? -22.264 -3.606 4.812 1.00 90.62 111 PHE A CA 1
ATOM 828 C C . PHE A 1 111 ? -22.146 -4.613 5.956 1.00 90.62 111 PHE A C 1
ATOM 830 O O . PHE A 1 111 ? -23.086 -4.764 6.736 1.00 90.62 111 PHE A O 1
ATOM 837 N N . PHE A 1 112 ? -21.012 -5.311 6.084 1.00 91.81 112 PHE A N 1
ATOM 838 C CA . PHE A 1 112 ? -20.862 -6.395 7.056 1.00 91.81 112 PHE A CA 1
ATOM 839 C C . PHE A 1 112 ? -19.500 -6.434 7.781 1.00 91.81 112 PHE A C 1
ATOM 841 O O . PHE A 1 112 ? -18.869 -7.498 7.839 1.00 91.81 112 PHE A O 1
ATOM 848 N N . PRO A 1 113 ? -19.057 -5.330 8.415 1.00 88.44 113 PRO A N 1
ATOM 849 C CA . PRO A 1 113 ? -17.749 -5.262 9.071 1.00 88.44 113 PRO A CA 1
ATOM 850 C C . PRO A 1 113 ? -17.467 -6.338 10.101 1.00 88.44 113 PRO A C 1
ATOM 852 O O . PRO A 1 113 ? -16.321 -6.735 10.287 1.00 88.44 113 PRO A O 1
ATOM 855 N N . LYS A 1 114 ? -18.513 -6.838 10.765 1.00 88.62 114 LYS A N 1
ATOM 856 C CA . LYS A 1 114 ? -18.401 -7.894 11.775 1.00 88.62 114 LYS A CA 1
ATOM 857 C C . LYS A 1 114 ? -17.657 -9.136 11.268 1.00 88.62 114 LYS A C 1
ATOM 859 O O . LYS A 1 114 ? -16.986 -9.796 12.054 1.00 88.62 114 LYS A O 1
ATOM 864 N N . TYR A 1 115 ? -17.735 -9.442 9.967 1.00 89.38 115 TYR A N 1
ATOM 865 C CA . TYR A 1 115 ? -17.027 -10.577 9.359 1.00 89.38 115 TYR A CA 1
ATOM 866 C C . TYR A 1 115 ? -15.558 -10.280 9.034 1.00 89.38 115 TYR A C 1
ATOM 868 O O . TYR A 1 115 ? -14.824 -11.182 8.640 1.00 89.38 115 TYR A O 1
ATOM 876 N N . LEU A 1 116 ? -15.121 -9.030 9.192 1.00 90.31 116 LEU A N 1
ATOM 877 C CA . LEU A 1 116 ? -13.741 -8.594 9.016 1.00 90.31 116 LEU A CA 1
ATOM 878 C C . LEU A 1 116 ? -13.033 -8.351 10.352 1.00 90.31 116 LEU A C 1
ATOM 880 O O . LEU A 1 116 ? -11.866 -7.994 10.329 1.00 90.31 116 LEU A O 1
ATOM 884 N N . ASN A 1 117 ? -13.673 -8.575 11.506 1.00 89.69 117 ASN A N 1
ATOM 885 C CA . ASN A 1 117 ? -13.085 -8.285 12.822 1.00 89.69 117 ASN A CA 1
ATOM 886 C C . ASN A 1 117 ? -11.701 -8.916 13.035 1.00 89.69 117 ASN A C 1
ATOM 888 O O . ASN A 1 117 ? -10.811 -8.250 13.553 1.00 89.69 117 ASN A O 1
ATOM 892 N N . GLY A 1 118 ? -11.490 -10.164 12.600 1.00 90.31 118 GLY A N 1
ATOM 893 C CA . GLY A 1 118 ? -10.169 -10.800 12.670 1.00 90.31 118 GLY A CA 1
ATOM 894 C C . GLY A 1 118 ? -9.119 -10.038 11.854 1.00 90.31 118 GLY A C 1
ATOM 895 O O . GLY A 1 118 ? -8.043 -9.709 12.352 1.00 90.31 118 GLY 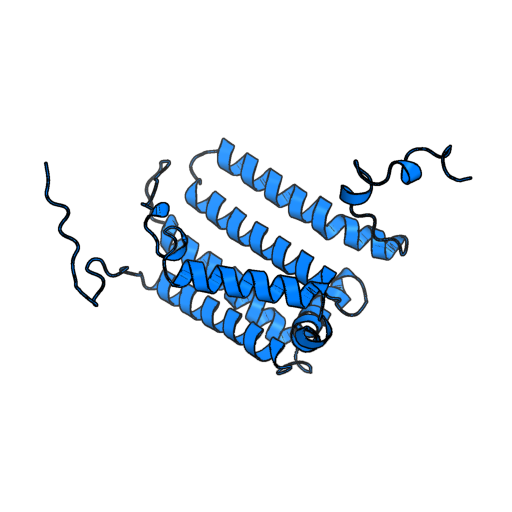A O 1
ATOM 896 N N . LEU A 1 119 ? -9.482 -9.646 10.630 1.00 90.75 119 LEU A N 1
ATOM 897 C CA . LEU A 1 119 ? -8.638 -8.837 9.756 1.00 90.75 119 LEU A CA 1
ATOM 898 C C . LEU A 1 119 ? -8.424 -7.417 10.294 1.00 90.75 119 LEU A C 1
ATOM 900 O O . LEU A 1 119 ? -7.339 -6.880 10.137 1.00 90.75 119 LEU A O 1
ATOM 904 N N . ILE A 1 120 ? -9.432 -6.808 10.921 1.00 92.50 120 ILE A N 1
ATOM 905 C CA . ILE A 1 120 ? -9.324 -5.482 11.536 1.00 92.50 120 ILE A CA 1
ATOM 906 C C . ILE A 1 120 ? -8.336 -5.541 12.701 1.00 92.50 120 ILE A C 1
ATOM 908 O O . ILE A 1 120 ? -7.399 -4.750 12.735 1.00 92.50 120 ILE A O 1
ATOM 912 N N . SER A 1 121 ? -8.469 -6.547 13.571 1.00 91.81 121 SER A N 1
ATOM 913 C CA . SER A 1 121 ? -7.596 -6.707 14.738 1.00 91.81 121 SER A CA 1
ATOM 914 C C . SER A 1 121 ? -6.125 -6.957 14.388 1.00 91.81 121 SER A C 1
ATOM 916 O O . SER A 1 121 ? -5.225 -6.622 15.153 1.00 91.81 121 SER A O 1
ATOM 918 N N . LEU A 1 122 ? -5.846 -7.470 13.183 1.00 93.81 122 LEU A N 1
ATOM 919 C CA . LEU A 1 122 ? -4.480 -7.591 12.668 1.00 93.81 122 LEU A CA 1
ATOM 920 C C . LEU A 1 122 ? -3.748 -6.240 12.632 1.00 93.81 122 LEU A C 1
ATOM 922 O O . LEU A 1 122 ? -2.530 -6.193 12.783 1.00 93.81 122 LEU A O 1
ATOM 926 N N . PHE A 1 123 ? -4.478 -5.147 12.406 1.00 94.06 123 PHE A N 1
ATOM 927 C CA . PHE A 1 123 ? -3.924 -3.800 12.303 1.00 94.06 123 PHE A CA 1
ATOM 928 C C . PHE A 1 123 ? -3.899 -3.054 13.640 1.00 94.06 123 PHE A C 1
ATOM 930 O O . PHE A 1 123 ? -3.354 -1.949 13.680 1.00 94.06 123 PHE A O 1
ATOM 937 N N . ASP A 1 124 ? -4.405 -3.641 14.731 1.00 93.44 124 ASP A N 1
ATOM 938 C CA . ASP A 1 124 ? -4.404 -3.016 16.061 1.00 93.44 124 ASP A CA 1
ATOM 939 C C . ASP A 1 124 ? -3.012 -2.539 16.498 1.00 93.44 124 ASP A C 1
ATOM 941 O O . ASP A 1 124 ? -2.914 -1.396 16.933 1.00 93.44 124 ASP A O 1
ATOM 945 N N . PRO A 1 125 ? -1.906 -3.294 16.319 1.00 93.38 125 PRO A N 1
ATOM 946 C CA . PRO A 1 125 ? -0.582 -2.817 16.724 1.00 93.38 125 PRO A CA 1
ATOM 947 C C . PRO A 1 125 ? -0.162 -1.527 16.007 1.00 93.38 125 PRO A C 1
ATOM 949 O O . PRO A 1 125 ? 0.443 -0.643 16.612 1.00 93.38 125 PRO A O 1
ATOM 952 N N . LEU A 1 126 ? -0.498 -1.401 14.718 1.00 92.81 126 LEU A N 1
ATOM 953 C CA . LEU A 1 126 ? -0.221 -0.191 13.948 1.00 92.81 126 LEU A CA 1
ATOM 954 C C . LEU A 1 126 ? -1.172 0.944 14.345 1.00 92.81 126 LEU A C 1
ATOM 956 O O . LEU A 1 126 ? -0.731 2.080 14.497 1.00 92.81 126 LEU A O 1
ATOM 960 N N . SER A 1 127 ? -2.462 0.651 14.519 1.00 91.94 127 SER A N 1
ATOM 961 C CA . SER A 1 127 ? -3.453 1.651 14.928 1.00 91.94 127 SER A CA 1
ATOM 962 C C . SER A 1 127 ? -3.131 2.206 16.312 1.00 91.94 127 SER A C 1
ATOM 964 O O . SER A 1 127 ? -3.129 3.414 16.499 1.00 91.94 127 SER A O 1
ATOM 966 N N . GLN A 1 128 ? -2.743 1.361 17.261 1.00 90.69 128 GLN A N 1
ATOM 967 C CA . GLN A 1 128 ? -2.315 1.787 18.590 1.00 90.69 128 GLN A CA 1
ATOM 968 C C . GLN A 1 128 ? -1.058 2.667 18.526 1.00 90.69 128 GLN A C 1
ATOM 970 O O . GLN A 1 128 ? -0.994 3.689 19.201 1.00 90.69 128 GLN A O 1
ATOM 975 N N . LEU A 1 129 ? -0.097 2.346 17.652 1.00 90.44 129 LEU A N 1
ATOM 976 C CA . LEU A 1 129 ? 1.110 3.159 17.468 1.00 90.44 129 LEU A CA 1
ATOM 977 C C . LEU A 1 129 ? 0.817 4.556 16.892 1.00 90.44 129 LEU A C 1
ATOM 979 O O . LEU A 1 129 ? 1.464 5.524 17.284 1.00 90.44 129 LEU A O 1
ATOM 983 N N . VAL A 1 130 ? -0.111 4.661 15.935 1.00 88.75 130 VAL A N 1
ATOM 984 C CA . VAL A 1 130 ? -0.345 5.909 15.183 1.00 88.75 130 VAL A CA 1
A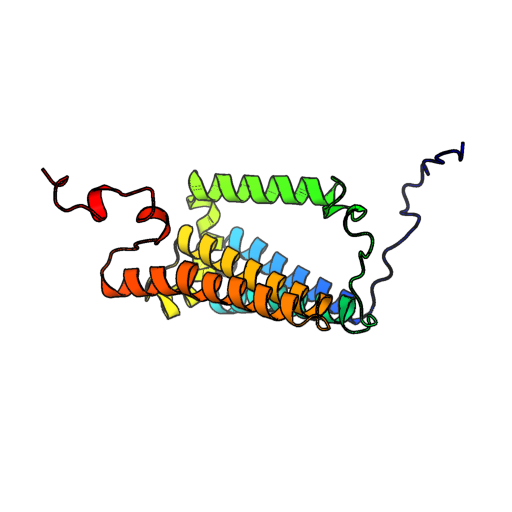TOM 985 C C . VAL A 1 130 ? -1.528 6.717 15.739 1.00 88.75 130 VAL A C 1
ATOM 987 O O . VAL A 1 130 ? -1.482 7.944 15.739 1.00 88.75 130 VAL A O 1
ATOM 990 N N . ARG A 1 131 ? -2.587 6.050 16.208 1.00 87.19 131 ARG A N 1
ATOM 991 C CA . ARG A 1 131 ? -3.854 6.635 16.697 1.00 87.19 131 ARG A CA 1
ATOM 992 C C . ARG A 1 131 ? -4.078 6.483 18.203 1.00 87.19 131 ARG A C 1
ATOM 994 O O . ARG A 1 131 ? -4.927 7.175 18.747 1.00 87.19 131 ARG A O 1
ATOM 1001 N N . GLY A 1 132 ? -3.371 5.575 18.881 1.00 85.94 132 GLY A N 1
ATOM 1002 C CA . GLY A 1 132 ? -3.604 5.294 20.306 1.00 85.94 132 GLY A CA 1
ATOM 1003 C C . GLY A 1 132 ? -4.962 4.647 20.605 1.00 85.94 132 GLY A C 1
ATOM 1004 O O . GLY A 1 132 ? -5.469 4.769 21.718 1.00 85.94 132 GLY A O 1
ATOM 1005 N N . LYS A 1 133 ? -5.581 4.005 19.606 1.00 88.88 133 LYS A N 1
ATOM 1006 C CA . LYS A 1 133 ? -6.842 3.265 19.736 1.00 88.88 133 LYS A CA 1
ATOM 1007 C C . LYS A 1 133 ? -6.882 2.064 18.796 1.00 88.88 133 LYS A C 1
ATOM 1009 O O . LYS A 1 133 ? -6.100 1.991 17.840 1.00 88.88 133 LYS A O 1
ATOM 1014 N N . ASP A 1 134 ? -7.817 1.156 19.054 1.00 90.56 134 ASP A N 1
ATOM 1015 C CA . ASP A 1 134 ? -8.016 -0.051 18.252 1.00 90.56 134 ASP A CA 1
ATOM 1016 C C . ASP A 1 134 ? -8.337 0.283 16.793 1.00 90.56 134 ASP A C 1
ATOM 1018 O O . ASP A 1 134 ? -8.844 1.363 16.462 1.00 90.56 134 ASP A O 1
ATOM 1022 N N . SER A 1 135 ? -7.990 -0.644 15.905 1.00 90.38 135 SER A N 1
ATOM 1023 C CA . SER A 1 135 ? -8.213 -0.468 14.482 1.00 90.38 135 SER A CA 1
ATOM 1024 C C . SER A 1 135 ? -9.705 -0.522 14.160 1.00 90.38 135 SER A C 1
ATOM 1026 O O . SER A 1 135 ? -10.483 -1.263 14.756 1.00 90.38 135 SER A O 1
ATOM 1028 N N . ASP A 1 136 ? -10.097 0.227 13.135 1.00 90.56 136 ASP A N 1
ATOM 1029 C CA . ASP A 1 136 ? -11.424 0.154 12.539 1.00 90.56 136 ASP A CA 1
ATOM 1030 C C . ASP A 1 136 ? -11.320 -0.232 11.056 1.00 90.56 136 ASP A C 1
ATOM 1032 O O . ASP A 1 136 ? -10.236 -0.292 10.462 1.00 90.56 136 ASP A O 1
ATOM 1036 N N . GLN A 1 137 ? -12.466 -0.521 10.445 1.00 89.62 137 GLN A N 1
ATOM 1037 C CA . GLN A 1 137 ? -12.548 -0.906 9.036 1.00 89.62 137 GLN A CA 1
ATOM 1038 C C . GLN A 1 137 ? -11.953 0.148 8.084 1.00 89.62 137 GLN A C 1
ATOM 1040 O O . GLN A 1 137 ? -11.390 -0.201 7.045 1.00 89.62 137 GLN A O 1
ATOM 1045 N N . TRP A 1 138 ? -12.060 1.434 8.433 1.00 88.38 138 TRP A N 1
ATOM 1046 C CA . TRP A 1 138 ? -11.622 2.552 7.599 1.00 88.38 138 TRP A CA 1
ATOM 1047 C C . TRP A 1 138 ? -10.114 2.741 7.688 1.00 88.38 138 TRP A C 1
ATOM 1049 O O . TRP A 1 138 ? -9.462 2.976 6.672 1.00 88.38 138 TRP A O 1
ATOM 1059 N N . PHE A 1 139 ? -9.546 2.551 8.876 1.00 90.62 139 PHE A N 1
ATOM 1060 C CA . PHE A 1 139 ? -8.113 2.521 9.099 1.00 90.62 139 PHE A CA 1
ATOM 1061 C C . PHE A 1 139 ? -7.465 1.370 8.336 1.00 90.62 139 PHE A C 1
ATOM 1063 O O . PHE A 1 139 ? -6.457 1.576 7.656 1.00 90.62 139 PHE A O 1
ATOM 1070 N N . VAL A 1 140 ? -8.064 0.175 8.375 1.00 91.31 140 VAL A N 1
ATOM 1071 C CA . VAL A 1 140 ? -7.595 -0.979 7.595 1.00 91.31 140 VAL A CA 1
ATOM 1072 C C . VAL A 1 140 ? -7.659 -0.685 6.100 1.00 91.31 140 VAL A C 1
ATOM 1074 O O . VAL A 1 140 ? -6.663 -0.871 5.400 1.00 91.31 140 VAL A O 1
ATOM 1077 N N . TYR A 1 141 ? -8.790 -0.170 5.611 1.00 90.31 141 TYR A N 1
ATOM 1078 C CA . TYR A 1 141 ? -8.949 0.225 4.211 1.00 90.31 141 TYR A CA 1
ATOM 1079 C C . TYR A 1 141 ? -7.885 1.238 3.769 1.00 90.31 141 TYR A C 1
ATOM 1081 O O . TYR A 1 141 ? -7.180 1.013 2.782 1.00 90.31 141 TYR A O 1
ATOM 1089 N N . GLY A 1 142 ? -7.725 2.325 4.529 1.00 89.94 142 GLY A N 1
ATOM 1090 C CA . GLY A 1 142 ? -6.754 3.376 4.245 1.00 89.94 142 GLY A CA 1
ATOM 1091 C C . GLY A 1 142 ? -5.317 2.863 4.284 1.00 89.94 142 GLY A C 1
ATOM 1092 O O . GLY A 1 142 ? -4.529 3.165 3.393 1.00 89.94 142 GLY A O 1
ATOM 1093 N N . THR A 1 143 ? -4.977 2.028 5.266 1.00 91.50 143 THR A N 1
ATOM 1094 C CA . THR A 1 143 ? -3.632 1.451 5.398 1.00 91.50 143 THR A CA 1
ATOM 1095 C C . THR A 1 143 ? -3.314 0.496 4.250 1.00 91.50 143 THR A C 1
ATOM 1097 O O . THR A 1 143 ? -2.242 0.600 3.651 1.00 91.50 143 THR A O 1
ATOM 1100 N N . PHE A 1 144 ? -4.243 -0.391 3.876 1.00 90.50 144 PHE A N 1
ATOM 1101 C CA . PHE A 1 144 ? -4.073 -1.259 2.708 1.00 90.50 144 PHE A CA 1
ATOM 1102 C C . PHE A 1 144 ? -3.864 -0.456 1.429 1.00 90.50 144 PHE A C 1
ATOM 1104 O O . PHE A 1 144 ? -2.973 -0.779 0.639 1.00 90.50 144 PHE A O 1
ATOM 1111 N N . TYR A 1 145 ? -4.659 0.596 1.233 1.00 90.19 145 TYR A N 1
ATOM 1112 C CA . TYR A 1 145 ? -4.532 1.466 0.075 1.00 90.19 145 TYR A CA 1
ATOM 1113 C C . TYR A 1 145 ? -3.159 2.151 0.036 1.00 90.19 145 TYR A C 1
ATOM 1115 O O . TYR A 1 145 ? -2.478 2.119 -0.990 1.00 90.19 145 TYR A O 1
ATOM 1123 N N . THR A 1 146 ? -2.700 2.697 1.164 1.00 92.56 146 THR A N 1
ATOM 1124 C CA . THR A 1 146 ? -1.381 3.331 1.284 1.00 92.56 146 THR A CA 1
ATOM 1125 C C . THR A 1 146 ? -0.249 2.348 0.989 1.00 92.56 146 THR A C 1
ATOM 1127 O O . THR A 1 146 ? 0.638 2.661 0.194 1.00 92.56 146 THR A O 1
ATOM 1130 N N . ILE A 1 147 ? -0.298 1.132 1.545 1.00 93.25 147 ILE A N 1
ATOM 1131 C CA . ILE A 1 147 ? 0.684 0.076 1.248 1.00 93.25 147 ILE A CA 1
ATOM 1132 C C . ILE A 1 147 ? 0.667 -0.263 -0.247 1.00 93.25 147 ILE A C 1
ATOM 1134 O O . ILE A 1 147 ? 1.727 -0.340 -0.872 1.00 93.25 147 ILE A O 1
ATOM 1138 N N . ALA A 1 148 ? -0.515 -0.423 -0.849 1.00 92.62 148 ALA A N 1
ATOM 1139 C CA . ALA A 1 148 ? -0.646 -0.727 -2.270 1.00 92.62 148 ALA A CA 1
ATOM 1140 C C . ALA A 1 148 ? -0.035 0.377 -3.148 1.00 92.62 148 ALA A C 1
ATOM 1142 O O . ALA A 1 148 ? 0.720 0.072 -4.076 1.00 92.62 148 ALA A O 1
ATOM 1143 N N . VAL A 1 149 ? -0.299 1.650 -2.833 1.00 93.94 149 VAL A N 1
ATOM 1144 C CA . VAL A 1 149 ? 0.284 2.793 -3.548 1.00 93.94 149 VAL A CA 1
ATOM 1145 C C . VAL A 1 149 ? 1.800 2.848 -3.370 1.00 93.94 149 VAL A C 1
ATOM 1147 O O . VAL A 1 149 ? 2.498 3.046 -4.360 1.00 93.94 149 VAL A O 1
ATOM 1150 N N . LEU A 1 150 ? 2.335 2.602 -2.171 1.00 94.56 150 LEU A N 1
ATOM 1151 C CA . LEU A 1 150 ? 3.783 2.568 -1.930 1.00 94.56 150 LEU A CA 1
ATOM 1152 C C . LEU A 1 150 ? 4.468 1.453 -2.732 1.00 94.56 150 LEU A C 1
ATOM 1154 O O . LEU A 1 150 ? 5.423 1.705 -3.469 1.00 94.56 150 LEU A O 1
ATOM 1158 N N . VAL A 1 151 ? 3.952 0.225 -2.647 1.00 95.06 151 VAL A N 1
ATOM 1159 C CA . VAL A 1 151 ? 4.489 -0.946 -3.358 1.00 95.06 151 VAL A CA 1
ATOM 1160 C C . VAL A 1 151 ? 4.442 -0.732 -4.873 1.00 95.06 151 VAL A C 1
ATOM 1162 O O . VAL A 1 151 ? 5.432 -0.964 -5.576 1.00 95.06 151 VAL A O 1
ATOM 1165 N N . MET A 1 152 ? 3.316 -0.242 -5.397 1.00 93.44 152 MET A N 1
ATOM 1166 C CA . MET A 1 152 ? 3.154 0.029 -6.828 1.00 93.44 152 MET A CA 1
ATOM 1167 C C . MET A 1 152 ? 3.944 1.255 -7.295 1.00 93.44 152 MET A C 1
ATOM 1169 O O . MET A 1 152 ? 4.448 1.258 -8.421 1.00 93.44 152 MET A O 1
ATOM 1173 N N . GLY A 1 153 ? 4.112 2.262 -6.440 1.00 94.19 153 GLY A N 1
ATOM 1174 C CA . GLY A 1 153 ? 4.980 3.410 -6.674 1.00 94.19 153 GLY A CA 1
ATOM 1175 C C . GLY A 1 153 ? 6.430 2.968 -6.836 1.00 94.19 153 GLY A C 1
ATOM 1176 O O . GLY A 1 153 ? 7.063 3.297 -7.839 1.00 94.19 153 GLY A O 1
ATOM 1177 N N . ILE A 1 154 ? 6.934 2.124 -5.928 1.00 93.69 154 ILE A N 1
ATOM 1178 C CA . ILE A 1 154 ? 8.291 1.569 -6.025 1.00 93.69 154 ILE A CA 1
ATOM 1179 C C . ILE A 1 154 ? 8.438 0.712 -7.287 1.00 93.69 154 ILE A C 1
ATOM 1181 O O . ILE A 1 154 ? 9.391 0.900 -8.043 1.00 93.69 154 ILE A O 1
ATOM 1185 N N . LYS A 1 155 ? 7.469 -0.163 -7.594 1.00 92.81 155 LYS A N 1
ATOM 1186 C CA . LYS A 1 155 ? 7.446 -0.928 -8.855 1.00 92.81 155 LYS A CA 1
ATOM 1187 C C . LYS A 1 155 ? 7.613 -0.020 -10.073 1.00 92.81 155 LYS A C 1
ATOM 1189 O O . LYS A 1 155 ? 8.390 -0.325 -10.980 1.00 92.81 155 LYS A O 1
ATOM 1194 N N . PHE A 1 156 ? 6.857 1.075 -10.120 1.00 91.62 156 PHE A N 1
ATOM 1195 C CA . PHE A 1 156 ? 6.891 2.013 -11.234 1.00 91.62 156 PHE A CA 1
ATOM 1196 C C . PHE A 1 156 ? 8.232 2.753 -11.283 1.00 91.62 156 PHE A C 1
ATOM 1198 O O . PHE A 1 156 ? 8.844 2.824 -12.347 1.00 91.62 156 PHE A O 1
ATOM 1205 N N . MET A 1 157 ? 8.762 3.197 -10.142 1.00 92.31 157 MET A N 1
ATOM 1206 C CA . MET A 1 157 ? 10.093 3.803 -10.070 1.00 92.31 157 MET A CA 1
ATOM 1207 C C . MET A 1 157 ? 11.191 2.853 -10.568 1.00 92.31 157 MET A C 1
ATOM 1209 O O . MET A 1 157 ? 12.037 3.262 -11.357 1.00 92.31 157 MET A O 1
ATOM 1213 N N . MET A 1 158 ? 11.145 1.567 -10.204 1.00 90.75 158 MET A N 1
ATOM 1214 C CA . MET A 1 158 ? 12.092 0.562 -10.702 1.00 90.75 158 MET A CA 1
ATOM 1215 C C . MET A 1 158 ? 11.959 0.346 -12.212 1.00 90.75 158 MET A C 1
ATOM 1217 O O . MET A 1 158 ? 12.963 0.295 -12.923 1.00 90.75 158 MET A O 1
ATOM 1221 N N . LYS A 1 159 ? 10.723 0.257 -12.718 1.00 89.00 159 LYS A N 1
ATOM 1222 C CA . LYS A 1 159 ? 10.444 0.076 -14.149 1.00 89.00 159 LYS A CA 1
ATOM 1223 C C . LYS A 1 159 ? 10.898 1.275 -14.991 1.00 89.00 159 LYS A C 1
ATOM 1225 O O . LYS A 1 159 ? 11.359 1.082 -16.112 1.00 89.00 159 LYS A O 1
ATOM 1230 N N . TYR A 1 160 ? 10.776 2.495 -14.468 1.00 89.75 160 TYR A N 1
ATOM 1231 C CA . TYR A 1 160 ? 11.082 3.744 -15.175 1.00 89.75 160 TYR A CA 1
ATOM 1232 C C . TYR A 1 160 ? 12.317 4.470 -14.619 1.00 89.75 160 TYR A C 1
ATOM 1234 O O . TYR A 1 160 ? 12.469 5.670 -14.836 1.00 89.75 160 TYR A O 1
ATOM 1242 N N . ARG A 1 161 ? 13.241 3.743 -13.973 1.00 88.25 161 ARG A N 1
ATOM 1243 C CA . ARG A 1 161 ? 14.436 4.281 -13.285 1.00 88.25 161 ARG A CA 1
ATOM 1244 C C . ARG A 1 161 ? 15.341 5.184 -14.131 1.00 88.25 161 ARG A C 1
ATOM 1246 O O . ARG A 1 161 ? 16.129 5.945 -13.587 1.00 88.25 161 ARG A O 1
ATOM 1253 N N . HIS A 1 162 ? 15.240 5.100 -15.456 1.00 89.19 162 HIS A N 1
ATOM 1254 C CA . HIS A 1 162 ? 16.036 5.892 -16.397 1.00 89.19 162 HIS A CA 1
ATOM 1255 C C . HIS A 1 162 ? 15.339 7.179 -16.872 1.00 89.19 162 HIS A C 1
ATOM 1257 O O . HIS A 1 162 ? 15.930 7.942 -17.628 1.00 89.19 162 HIS A O 1
ATOM 1263 N N . ASN A 1 163 ? 14.094 7.437 -16.456 1.00 91.44 163 ASN A N 1
ATOM 1264 C CA . ASN A 1 163 ? 13.338 8.628 -16.832 1.00 91.44 163 ASN A CA 1
ATOM 1265 C C . ASN A 1 163 ? 13.064 9.501 -15.596 1.00 91.44 163 ASN A C 1
ATOM 1267 O O . ASN A 1 163 ? 12.196 9.186 -14.780 1.00 91.44 163 ASN A O 1
ATOM 1271 N N . ARG A 1 164 ? 13.779 10.631 -15.491 1.00 92.31 164 ARG A N 1
ATOM 1272 C CA . ARG A 1 164 ? 13.666 11.577 -14.364 1.00 92.31 164 ARG A CA 1
ATOM 1273 C C . ARG A 1 164 ? 12.243 12.095 -14.160 1.00 92.31 164 ARG A C 1
ATOM 1275 O O . ARG A 1 164 ? 11.789 12.166 -13.024 1.00 92.31 164 ARG A O 1
ATOM 1282 N N . TYR A 1 165 ? 11.529 12.408 -15.241 1.00 93.69 165 TYR A N 1
ATOM 1283 C CA . TYR A 1 165 ? 10.153 12.897 -15.159 1.00 93.69 165 TYR A CA 1
ATOM 1284 C C . TYR A 1 165 ? 9.227 11.862 -14.507 1.00 93.69 165 TYR A C 1
ATOM 1286 O O . TYR A 1 165 ? 8.467 12.192 -13.599 1.00 93.69 165 TYR A O 1
ATOM 1294 N N . GLN A 1 166 ? 9.330 10.593 -14.916 1.00 92.31 166 GLN A N 1
ATOM 1295 C CA . GLN A 1 166 ? 8.495 9.527 -14.351 1.00 92.31 166 GLN A CA 1
ATOM 1296 C C . GLN A 1 166 ? 8.816 9.258 -12.878 1.00 92.31 166 GLN A C 1
ATOM 1298 O O . GLN A 1 166 ? 7.900 8.989 -12.100 1.00 92.31 166 GLN A O 1
ATOM 1303 N N . LEU A 1 167 ? 10.087 9.370 -12.483 1.00 93.69 167 LEU A N 1
ATOM 1304 C CA . LEU A 1 167 ? 10.488 9.270 -11.081 1.00 93.69 167 LEU A CA 1
ATOM 1305 C C . LEU A 1 167 ? 9.874 10.395 -10.245 1.00 93.69 167 LEU A C 1
ATOM 1307 O O . LEU A 1 167 ? 9.170 10.106 -9.286 1.00 93.69 167 LEU A O 1
ATOM 1311 N N . ILE A 1 168 ? 10.051 11.655 -10.652 1.00 95.56 168 ILE A N 1
ATOM 1312 C CA . ILE A 1 168 ? 9.525 12.816 -9.915 1.00 95.56 168 ILE A CA 1
ATOM 1313 C C . ILE A 1 168 ? 7.999 12.757 -9.808 1.00 95.56 168 ILE A C 1
ATOM 1315 O O . ILE A 1 168 ? 7.449 12.938 -8.723 1.00 95.56 168 ILE A O 1
ATOM 1319 N N . ARG A 1 169 ? 7.308 12.440 -10.911 1.00 94.62 169 ARG A N 1
ATOM 1320 C CA . ARG A 1 169 ? 5.848 12.285 -10.926 1.00 94.62 169 ARG A CA 1
ATOM 1321 C C . ARG A 1 169 ? 5.385 11.222 -9.930 1.00 94.62 169 ARG A C 1
ATOM 1323 O O . ARG A 1 169 ? 4.449 11.460 -9.174 1.00 94.62 169 ARG A O 1
ATOM 1330 N N . THR A 1 170 ? 6.029 10.057 -9.930 1.00 95.25 170 THR A N 1
ATOM 1331 C CA . THR A 1 170 ? 5.635 8.940 -9.059 1.00 95.25 170 THR A CA 1
ATOM 1332 C C . THR A 1 170 ? 5.947 9.237 -7.598 1.00 95.25 170 THR A C 1
ATOM 1334 O O . THR A 1 170 ? 5.108 8.971 -6.740 1.00 95.25 170 THR A O 1
ATOM 1337 N N . SER A 1 171 ? 7.108 9.831 -7.314 1.00 94.69 171 SER A N 1
ATOM 1338 C CA . SER A 1 171 ? 7.475 10.268 -5.966 1.00 94.69 171 SER A CA 1
ATOM 1339 C C . SER A 1 171 ? 6.491 11.299 -5.429 1.00 94.69 171 SER A C 1
ATOM 1341 O O . SER A 1 171 ? 6.045 11.157 -4.300 1.00 94.69 171 SER A O 1
ATOM 1343 N N . SER A 1 172 ? 6.089 12.274 -6.251 1.00 95.50 172 SER A N 1
ATOM 1344 C CA . SER A 1 172 ? 5.086 13.277 -5.884 1.00 95.50 172 SER A CA 1
ATOM 1345 C C . SER A 1 172 ? 3.746 12.628 -5.524 1.00 95.50 172 SER A C 1
ATOM 1347 O O . SER A 1 172 ? 3.266 12.793 -4.406 1.00 95.50 172 SER A O 1
ATOM 1349 N N . VAL A 1 173 ? 3.185 11.797 -6.412 1.00 93.69 173 VAL A N 1
ATOM 1350 C CA . VAL A 1 173 ? 1.903 11.112 -6.156 1.00 93.69 173 VAL A CA 1
ATOM 1351 C C . VAL A 1 173 ? 1.971 10.253 -4.892 1.00 93.69 173 VAL A C 1
ATOM 1353 O O . VAL A 1 173 ? 1.068 10.305 -4.064 1.00 93.69 173 VAL A O 1
ATOM 1356 N N . THR A 1 174 ? 3.055 9.497 -4.713 1.00 94.44 174 THR A N 1
ATOM 1357 C CA . THR A 1 174 ? 3.228 8.616 -3.549 1.00 94.44 174 THR A CA 1
ATOM 1358 C C . THR A 1 174 ? 3.378 9.417 -2.251 1.00 94.44 174 THR A C 1
ATOM 1360 O O . THR A 1 174 ? 2.799 9.049 -1.233 1.00 94.44 174 THR A O 1
ATOM 1363 N N . PHE A 1 175 ? 4.114 10.531 -2.289 1.00 94.50 175 PHE A N 1
ATOM 1364 C CA . PHE A 1 175 ? 4.314 11.432 -1.155 1.00 94.50 175 PHE A CA 1
ATOM 1365 C C . PHE A 1 175 ? 3.004 12.083 -0.713 1.00 94.50 175 PHE A C 1
ATOM 1367 O O . PHE A 1 175 ? 2.637 11.986 0.455 1.00 94.50 175 PHE A O 1
ATOM 1374 N N . PHE A 1 176 ? 2.268 12.697 -1.642 1.00 91.38 176 PHE A N 1
ATOM 1375 C CA . PHE A 1 176 ? 0.999 13.343 -1.315 1.00 91.38 176 PHE A CA 1
ATOM 1376 C C . PHE A 1 176 ? -0.060 12.330 -0.886 1.00 91.38 176 PHE A C 1
ATOM 1378 O O . PHE A 1 176 ? -0.821 12.615 0.033 1.00 91.38 176 PHE A O 1
ATOM 1385 N N . GLN A 1 177 ? -0.074 11.131 -1.475 1.00 90.44 177 GLN A N 1
ATOM 1386 C CA . GLN A 1 177 ? -0.962 10.066 -1.023 1.00 90.44 177 GLN A CA 1
ATOM 1387 C C . GLN A 1 177 ? -0.659 9.645 0.420 1.00 90.44 177 GLN A C 1
ATOM 1389 O O . GLN A 1 177 ? -1.575 9.522 1.226 1.00 90.44 177 GLN A O 1
ATOM 1394 N N . LEU A 1 178 ? 0.614 9.432 0.759 1.00 91.62 178 LEU A N 1
ATOM 1395 C CA . LEU A 1 178 ? 0.996 9.046 2.113 1.00 91.62 178 LEU A CA 1
ATOM 1396 C C . LEU A 1 178 ? 0.660 10.160 3.109 1.00 91.62 178 LEU A C 1
ATOM 1398 O O . LEU A 1 178 ? 0.037 9.906 4.133 1.00 91.62 178 LEU A O 1
ATOM 1402 N N . ILE A 1 179 ? 1.042 11.398 2.795 1.00 89.56 179 ILE A N 1
ATOM 1403 C CA . ILE A 1 179 ? 0.951 12.504 3.746 1.00 89.56 179 ILE A CA 1
ATOM 1404 C C . ILE A 1 179 ? -0.460 13.069 3.830 1.00 89.56 179 ILE A C 1
ATOM 1406 O O . ILE A 1 179 ? -1.005 13.144 4.923 1.00 89.56 179 ILE A O 1
ATOM 1410 N N . LEU A 1 180 ? -1.060 13.473 2.711 1.00 85.62 180 LEU A N 1
ATOM 1411 C CA . LEU A 1 180 ? -2.343 14.177 2.739 1.00 85.62 180 LEU A CA 1
ATOM 1412 C C . LEU A 1 180 ? -3.532 13.237 2.897 1.00 85.62 180 LEU A C 1
ATOM 1414 O O . LEU A 1 180 ? -4.524 13.631 3.497 1.00 85.62 180 LEU A O 1
ATOM 1418 N N . ALA A 1 181 ? -3.465 12.022 2.349 1.00 83.44 181 ALA A N 1
ATOM 1419 C CA . ALA A 1 181 ? -4.621 11.129 2.348 1.00 83.44 181 ALA A CA 1
ATOM 1420 C C . ALA A 1 181 ? -4.615 10.106 3.491 1.00 83.44 181 ALA A C 1
ATOM 1422 O O . ALA A 1 181 ? -5.682 9.609 3.839 1.00 83.44 181 ALA A O 1
ATOM 1423 N N . TRP A 1 182 ? -3.455 9.789 4.077 1.00 86.81 182 TRP A N 1
ATOM 1424 C CA . TRP A 1 182 ? -3.364 8.835 5.188 1.00 86.81 182 TRP A CA 1
ATOM 1425 C C . TRP A 1 182 ? -2.872 9.495 6.477 1.00 86.81 182 TRP A C 1
ATOM 1427 O O . TRP A 1 182 ? -3.606 9.524 7.459 1.00 86.81 182 TRP A O 1
ATOM 1437 N N . THR A 1 183 ? -1.678 10.093 6.477 1.00 85.81 183 THR A N 1
ATOM 1438 C CA . THR A 1 183 ? -1.069 10.649 7.696 1.00 85.81 183 THR A CA 1
ATOM 1439 C C . THR A 1 183 ? -1.840 11.843 8.261 1.00 85.81 183 THR A C 1
ATOM 1441 O O . THR A 1 183 ? -2.099 11.894 9.460 1.00 85.81 183 THR A O 1
ATOM 1444 N N . LEU A 1 184 ? -2.215 12.807 7.419 1.00 83.44 184 LEU A N 1
ATOM 1445 C CA . LEU A 1 184 ? -2.867 14.040 7.856 1.00 83.44 184 LEU A CA 1
ATOM 1446 C C . LEU A 1 184 ? -4.242 13.777 8.503 1.00 83.44 184 LEU A C 1
ATOM 1448 O O . LEU A 1 184 ? -4.421 14.237 9.629 1.00 83.44 184 LEU A O 1
ATOM 1452 N N . PRO A 1 185 ? -5.173 13.002 7.903 1.00 80.62 185 PRO A N 1
ATOM 1453 C CA . PRO A 1 185 ? -6.449 12.685 8.547 1.00 80.62 185 PRO A CA 1
ATOM 1454 C C . PRO A 1 185 ? -6.276 11.998 9.902 1.00 80.62 185 PRO A C 1
ATOM 1456 O O . PRO A 1 185 ? -6.993 12.321 10.842 1.00 80.62 185 PRO A O 1
ATOM 1459 N N . ILE A 1 186 ? -5.291 11.102 10.020 1.00 83.94 186 ILE A N 1
ATOM 1460 C CA . ILE A 1 186 ? -4.999 10.396 11.271 1.00 83.94 186 ILE A CA 1
ATOM 1461 C C . ILE A 1 186 ? -4.496 11.360 12.354 1.00 83.94 186 ILE A C 1
ATOM 1463 O O . ILE A 1 186 ? -4.971 11.326 13.487 1.00 83.94 186 ILE A O 1
ATOM 1467 N N . ILE A 1 187 ? -3.551 12.243 12.019 1.00 81.31 187 ILE A N 1
ATOM 1468 C CA . ILE A 1 187 ? -3.048 13.247 12.967 1.00 81.31 187 ILE A CA 1
ATOM 1469 C C . ILE A 1 187 ? -4.180 14.183 13.406 1.00 81.31 187 ILE A C 1
ATOM 1471 O O . ILE A 1 187 ? -4.293 14.497 14.589 1.00 81.31 187 ILE A O 1
ATOM 1475 N N . MET A 1 188 ? -5.024 14.622 12.471 1.00 76.00 188 MET A N 1
ATOM 1476 C CA . MET A 1 188 ? -6.145 15.514 12.770 1.00 76.00 188 MET A CA 1
ATOM 1477 C C . MET A 1 188 ? -7.191 14.843 13.662 1.00 76.00 188 MET A C 1
ATOM 1479 O O . MET A 1 188 ? -7.660 15.469 14.611 1.00 76.00 188 MET A O 1
ATOM 1483 N N . GLU A 1 189 ? -7.488 13.566 13.420 1.00 76.06 189 GLU A N 1
ATOM 1484 C CA . GLU A 1 189 ? -8.373 12.771 14.270 1.00 76.06 189 GLU A CA 1
ATOM 1485 C C . GLU A 1 189 ? -7.857 12.703 15.713 1.00 76.06 189 GLU A C 1
ATOM 1487 O O . GLU A 1 189 ? -8.630 12.923 16.644 1.00 76.06 189 GLU A O 1
ATOM 1492 N N . ASN A 1 190 ? -6.554 12.483 15.906 1.00 74.00 190 ASN A N 1
ATOM 1493 C CA . ASN A 1 190 ? -5.951 12.428 17.240 1.00 74.00 190 ASN A CA 1
ATOM 1494 C C . ASN A 1 190 ? -5.956 13.783 17.964 1.00 74.00 190 ASN A C 1
ATOM 1496 O O . ASN A 1 190 ? -6.090 13.824 19.184 1.00 74.00 190 ASN A O 1
ATOM 1500 N N . LEU A 1 191 ? -5.756 14.888 17.237 1.00 75.00 191 LEU A N 1
ATOM 1501 C CA . LEU A 1 191 ? -5.654 16.226 17.829 1.00 75.00 191 LEU A CA 1
ATOM 1502 C C . LEU A 1 191 ? -7.018 16.859 18.120 1.00 75.00 191 LEU A C 1
ATOM 1504 O O . LEU A 1 191 ? -7.156 17.573 19.110 1.00 75.00 191 LEU A O 1
ATOM 1508 N N . TYR A 1 192 ? -8.012 16.624 17.260 1.00 67.06 192 TYR A N 1
ATOM 1509 C CA . TYR A 1 192 ? -9.281 17.357 17.283 1.00 67.06 192 TYR A CA 1
ATOM 1510 C C . TYR A 1 192 ? -10.516 16.465 17.477 1.00 67.06 192 TYR A C 1
ATOM 1512 O O . TYR A 1 192 ? -11.629 16.984 17.460 1.00 67.06 192 TYR A O 1
ATOM 1520 N N . ASN A 1 193 ? -10.359 15.143 17.646 1.00 62.69 193 ASN A N 1
ATOM 1521 C CA . ASN A 1 193 ? -11.458 14.158 17.668 1.00 62.69 193 ASN A CA 1
ATOM 1522 C C . ASN A 1 193 ? -12.385 14.215 16.436 1.00 62.69 193 ASN A C 1
ATOM 1524 O O . ASN A 1 193 ? -13.479 13.653 16.439 1.00 62.69 193 ASN A O 1
ATOM 1528 N N . TYR A 1 194 ? -11.942 14.878 15.369 1.00 59.50 194 TYR A N 1
ATOM 1529 C CA . TYR A 1 194 ? -12.635 15.003 14.097 1.00 59.50 194 TYR A CA 1
ATOM 1530 C C . TYR A 1 194 ? -11.673 14.521 13.018 1.00 59.50 194 TYR A C 1
ATOM 1532 O O . TYR A 1 194 ? -10.512 14.924 13.011 1.00 59.50 194 TYR A O 1
ATOM 1540 N N . GLY A 1 195 ? -12.133 13.637 12.133 1.00 55.50 195 GLY A N 1
ATOM 1541 C CA . GLY A 1 195 ? -11.354 13.128 11.004 1.00 55.50 195 GLY A CA 1
ATOM 1542 C C . GLY A 1 195 ? -11.750 13.836 9.710 1.00 55.50 195 GLY A C 1
ATOM 1543 O O . GLY A 1 195 ? -12.500 13.260 8.920 1.00 55.50 195 GLY A O 1
ATOM 1544 N N . PRO A 1 196 ? -11.302 15.081 9.466 1.00 55.69 196 PRO A N 1
ATOM 1545 C CA . PRO A 1 196 ? -11.603 15.772 8.234 1.00 55.69 196 PRO A CA 1
ATOM 1546 C C . PRO A 1 196 ? -10.761 15.161 7.118 1.00 55.69 196 PRO 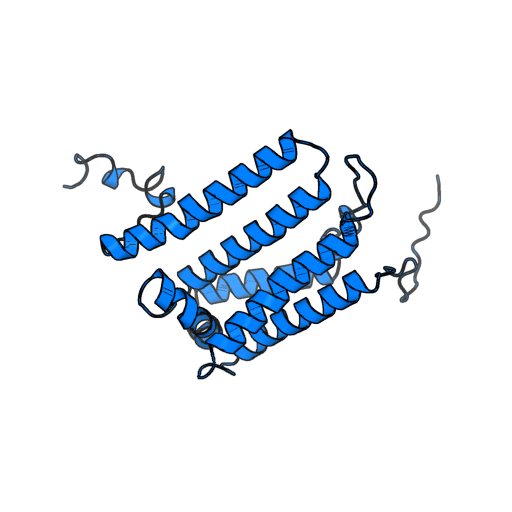A C 1
ATOM 1548 O O . PRO A 1 196 ? -9.604 15.522 6.905 1.00 55.69 196 PRO A O 1
ATOM 1551 N N . TYR A 1 197 ? -11.328 14.220 6.370 1.00 56.47 197 TYR A N 1
ATOM 1552 C CA . TYR A 1 197 ? -10.746 13.901 5.075 1.00 56.47 197 TYR A CA 1
ATOM 1553 C C . TYR A 1 197 ? -10.900 15.149 4.207 1.00 56.47 197 TYR A C 1
ATOM 1555 O O . TYR A 1 197 ? -12.016 15.608 3.986 1.00 56.47 197 TYR A O 1
ATOM 1563 N N . LEU A 1 198 ? -9.794 15.693 3.696 1.00 53.47 198 LEU A N 1
ATOM 1564 C CA . LEU A 1 198 ? -9.787 16.867 2.807 1.00 53.47 198 LEU A CA 1
ATOM 1565 C C . LEU A 1 198 ? -10.766 16.725 1.623 1.00 53.47 198 LEU A C 1
ATOM 1567 O O . LEU A 1 198 ? -11.300 17.713 1.132 1.00 53.47 198 LEU A O 1
ATOM 1571 N N . SER A 1 199 ? -11.039 15.485 1.205 1.00 53.25 199 SER A N 1
ATOM 1572 C CA . SER A 1 199 ? -12.024 15.137 0.177 1.00 53.25 199 SER A CA 1
ATOM 1573 C C . SER A 1 199 ? -13.481 15.417 0.569 1.00 53.25 199 SER A C 1
ATOM 1575 O O . SER A 1 199 ? -14.291 15.661 -0.318 1.00 53.25 199 SER A O 1
ATOM 1577 N N . TYR A 1 200 ? -13.829 15.388 1.861 1.00 55.34 200 TYR A N 1
ATOM 1578 C CA . TYR A 1 200 ? -15.155 15.805 2.330 1.00 55.34 200 TYR A CA 1
ATOM 1579 C C . TYR A 1 200 ? -15.290 17.327 2.297 1.00 55.34 200 TYR A C 1
ATOM 1581 O O . TYR A 1 200 ? -16.317 17.831 1.868 1.00 55.34 200 TYR A O 1
ATOM 1589 N N . PHE A 1 201 ? -14.222 18.056 2.620 1.00 57.56 201 PHE A N 1
ATOM 1590 C CA . PHE A 1 201 ? -14.226 19.521 2.633 1.00 57.56 201 PHE A CA 1
ATOM 1591 C C . PHE A 1 201 ? -14.327 20.136 1.237 1.00 57.56 201 PHE A C 1
ATOM 1593 O O . PHE A 1 201 ? -14.941 21.180 1.068 1.00 57.56 201 PHE A O 1
ATOM 1600 N N . TRP A 1 202 ? -13.743 19.504 0.217 1.00 50.66 202 TRP A N 1
ATOM 1601 C CA . TRP A 1 202 ? -13.696 20.078 -1.126 1.00 50.66 202 TRP A CA 1
ATOM 1602 C C . TRP A 1 202 ? -13.978 19.018 -2.199 1.00 50.66 202 TRP A C 1
ATOM 1604 O O . TRP A 1 202 ? -13.145 18.121 -2.374 1.00 50.66 202 TRP A O 1
ATOM 1614 N N . PRO A 1 203 ? -15.089 19.092 -2.966 1.00 49.06 203 PRO A N 1
ATOM 1615 C CA . PRO A 1 203 ? -16.130 20.134 -3.025 1.00 49.06 203 PRO A CA 1
ATOM 1616 C C . PRO A 1 203 ? -17.447 19.779 -2.290 1.00 49.06 203 PRO A C 1
ATOM 1618 O O . PRO A 1 203 ? -18.482 20.357 -2.607 1.00 49.06 203 PRO A O 1
ATOM 1621 N N . LEU A 1 204 ? -17.455 18.781 -1.400 1.00 54.59 204 LEU A N 1
ATOM 1622 C CA . LEU A 1 204 ? -18.698 18.165 -0.907 1.00 54.59 204 LEU A CA 1
ATOM 1623 C C . LEU A 1 204 ? -19.342 18.866 0.302 1.00 54.59 204 LEU 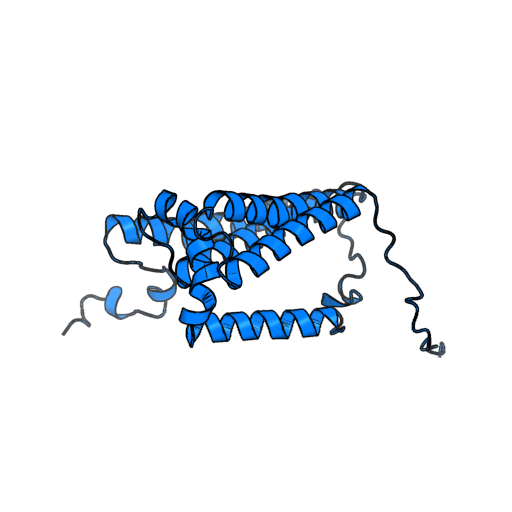A C 1
ATOM 1625 O O . LEU A 1 204 ? -20.564 18.834 0.405 1.00 54.59 204 LEU A O 1
ATOM 1629 N N . ASP A 1 205 ? -18.563 19.501 1.178 1.00 59.28 205 ASP A N 1
ATOM 1630 C CA . ASP A 1 205 ? -19.058 20.139 2.405 1.00 59.28 205 ASP A CA 1
ATOM 1631 C C . ASP A 1 205 ? -18.961 21.669 2.304 1.00 59.28 205 ASP A C 1
ATOM 1633 O O . ASP A 1 205 ? -18.038 22.314 2.807 1.00 59.28 205 ASP A O 1
ATOM 1637 N N . TYR A 1 206 ? -19.907 22.247 1.559 1.00 56.00 206 TYR A N 1
ATOM 1638 C CA . TYR A 1 206 ? -20.012 23.694 1.348 1.00 56.00 206 TYR A CA 1
ATOM 1639 C C . TYR A 1 206 ? -20.250 24.433 2.679 1.00 56.00 206 TYR A C 1
ATOM 1641 O O . TYR A 1 206 ? -19.741 25.535 2.882 1.00 56.00 206 TYR A O 1
ATOM 1649 N N . ASP A 1 207 ? -20.950 23.793 3.616 1.00 59.88 207 ASP A N 1
ATOM 1650 C CA . ASP A 1 207 ? -21.358 24.398 4.883 1.00 59.88 207 ASP A CA 1
ATOM 1651 C C . ASP A 1 207 ? -20.210 24.502 5.894 1.00 59.88 207 ASP A C 1
ATOM 1653 O O . ASP A 1 207 ? -20.154 25.444 6.684 1.00 59.88 207 ASP A O 1
ATOM 1657 N N . ALA A 1 208 ? -19.217 23.613 5.808 1.00 57.75 208 ALA A N 1
ATOM 1658 C CA . ALA A 1 208 ? -17.993 23.717 6.600 1.00 57.75 208 ALA A CA 1
ATOM 1659 C C . ALA A 1 208 ? -17.077 24.889 6.181 1.00 57.75 208 ALA A C 1
ATOM 1661 O O . ALA A 1 208 ? -16.238 25.325 6.972 1.00 57.75 208 ALA A O 1
ATOM 1662 N N . ILE A 1 209 ? -17.203 25.394 4.946 1.00 56.94 209 ILE A N 1
ATOM 1663 C CA . ILE A 1 209 ? -16.350 26.465 4.394 1.00 56.94 209 ILE A CA 1
ATOM 1664 C C . ILE A 1 209 ? -17.003 27.845 4.542 1.00 56.94 209 ILE A C 1
ATOM 1666 O O . ILE A 1 209 ? -16.299 28.846 4.706 1.00 56.94 209 ILE A O 1
ATOM 1670 N N . PHE A 1 210 ? -18.336 27.919 4.509 1.00 60.97 210 PHE A N 1
ATOM 1671 C CA . PHE A 1 210 ? -19.069 29.179 4.566 1.00 60.97 210 PHE A CA 1
ATOM 1672 C C . PHE A 1 210 ? -19.877 29.286 5.868 1.00 60.97 210 PHE A C 1
ATOM 1674 O O . PHE A 1 210 ? -20.948 28.698 5.967 1.00 60.97 210 PHE A O 1
ATOM 1681 N N . PRO A 1 211 ? -19.458 30.117 6.843 1.00 57.25 211 PRO A N 1
ATOM 1682 C CA . PRO A 1 211 ? -20.152 30.257 8.131 1.00 57.25 211 PRO A CA 1
ATOM 1683 C C . PRO A 1 211 ? -21.581 30.832 8.035 1.00 57.25 211 PRO A C 1
ATOM 1685 O O . PRO A 1 211 ? -22.236 31.010 9.054 1.00 57.25 211 PRO A O 1
ATOM 1688 N N . GLY A 1 212 ? -22.065 31.149 6.829 1.00 60.81 212 GLY A N 1
ATOM 1689 C CA . GLY A 1 212 ? -23.409 31.667 6.573 1.00 60.81 212 GLY A CA 1
ATOM 1690 C C . GLY A 1 212 ? -24.496 30.605 6.372 1.00 60.81 212 GLY A C 1
ATOM 1691 O O . GLY A 1 212 ? -25.643 30.991 6.170 1.00 60.81 212 GLY A O 1
ATOM 1692 N N . SER A 1 213 ? -24.172 29.308 6.394 1.00 56.91 213 SER A N 1
ATOM 1693 C CA . SER A 1 213 ? -25.156 28.221 6.234 1.00 56.91 213 SER A CA 1
ATOM 1694 C C . SER A 1 213 ? -25.424 27.405 7.502 1.00 56.91 213 SER A C 1
ATOM 1696 O O . SER A 1 213 ? -26.274 26.518 7.498 1.00 56.91 213 SER A O 1
ATOM 1698 N N . LEU A 1 214 ? -24.777 27.757 8.615 1.00 56.69 214 LEU A N 1
ATOM 1699 C CA . LEU A 1 214 ? -25.153 27.289 9.946 1.00 56.69 214 LEU A CA 1
ATOM 1700 C C . LEU A 1 214 ? -26.296 28.173 10.471 1.00 56.69 214 LEU A C 1
ATOM 1702 O O . LEU A 1 214 ? -26.050 29.170 11.150 1.00 56.69 214 LEU A O 1
ATOM 1706 N N . SER A 1 215 ? -27.535 27.839 10.096 1.00 53.91 215 SER A N 1
ATOM 1707 C CA . SER A 1 215 ? -28.750 28.363 10.741 1.00 53.91 215 SER A CA 1
ATOM 1708 C C . SER A 1 215 ? -29.114 27.551 11.975 1.00 53.91 215 SER A C 1
ATOM 1710 O O . SER A 1 215 ? -29.170 26.308 11.820 1.00 53.91 215 SER A O 1
#